Protein AF-A0A2N7JSQ1-F1 (afdb_monomer_lite)

Radius of gyration: 23.28 Å; chains: 1; bounding box: 58×49×58 Å

Sequence (241 aa):
MNNSNGQTLSHTTGVIIQHVAQKNLFEGGNDDHWLLLEELGRALQADADVSAYTFTALYERGFHTSKYNSLYIADLALRFLKSAGRCSFEVCWAQTEKAIEESHRPEAPVSGCLYKLHHHYDIGDQSVYFSFANSELSAVDLAVYLQIKAEELFDDSITLDNQTILRFLTLFGAKEYTGKRQHCRKIDMYSDREFRTKEWDECTFQKLDKACEELAVAFLRADEATMAQVQELAKSKEVKL

Organism: Vibrio splendidus (NCBI:txid29497)

Foldseek 3Di:
DDPPPPPDFPPQLVVLLVVLLVVLVDDDDPVVVVVSLVVNLVSLCPGPVSVVVLCVLCVVVVNHDPVVSSVLSSQLSVLSNVCSNVDDSVRSNVVSVVVVCVLVPDDDDDQFAKEWEAADPPPHGPIWIKGDNDPPDDLLLQLLLLQVLLCVVFNVPQDDDNVLSQVLCVVVPIDTDPDDDDDHHYNHNVVSNVVCDDVNCVPPSVVCCVVCVVVSVVSLVPDPVNVVVSVVVVVVVVVVD

Secondary structure (DSSP, 8-state):
----------HHHHHHHHHHHHHTTS---TTHHHHHHHHHHHHHHH-HHHHHHHHHHHHHTT---HHHHHHHHHHHHHHHHHHTT-S-HHHHHHHHHHHHHHHT---S--SSEEEEEE-HHHH-S--EEEEE--SSS-HHHHHHHHHHHHHHHT-TT----HHHHHHHHHTTT-EE--SS----EEEEHHHHHHHS-THHIIIIIHHHHHHHHHHHHHHHHH-HHHHHHHHHHHHHHHTT-

Structure (mmCIF, N/CA/C/O backbone):
data_AF-A0A2N7JSQ1-F1
#
_entry.id   AF-A0A2N7JSQ1-F1
#
loop_
_atom_site.group_PDB
_atom_site.id
_atom_site.type_symbol
_atom_site.label_atom_id
_atom_site.label_alt_id
_atom_site.label_comp_id
_atom_site.label_asym_id
_atom_site.label_entity_id
_atom_site.label_seq_id
_atom_site.pdbx_PDB_ins_code
_atom_site.Cartn_x
_atom_site.Cartn_y
_atom_site.Cartn_z
_atom_site.occupancy
_atom_site.B_iso_or_equiv
_atom_site.auth_seq_id
_atom_site.auth_comp_id
_atom_site.auth_asym_id
_atom_site.auth_atom_id
_atom_site.pdbx_PDB_model_num
ATOM 1 N N . MET A 1 1 ? 38.200 15.212 -23.055 1.00 30.06 1 MET A N 1
ATOM 2 C CA . MET A 1 1 ? 37.048 14.326 -22.793 1.00 30.06 1 MET A CA 1
ATOM 3 C C . MET A 1 1 ? 37.606 12.954 -22.453 1.00 30.06 1 MET A C 1
ATOM 5 O O . MET A 1 1 ? 37.845 12.171 -23.356 1.00 30.06 1 MET A O 1
ATOM 9 N N . ASN A 1 2 ? 37.909 12.716 -21.176 1.00 25.06 2 ASN A N 1
ATOM 10 C CA . ASN A 1 2 ? 38.385 11.428 -20.670 1.00 25.06 2 ASN A CA 1
ATOM 11 C C . ASN A 1 2 ? 37.401 10.990 -19.586 1.00 25.06 2 ASN A C 1
ATOM 13 O O . ASN A 1 2 ? 37.441 11.548 -18.496 1.00 25.06 2 ASN A O 1
ATOM 17 N N . ASN A 1 3 ? 36.532 10.025 -19.884 1.00 27.25 3 ASN A N 1
ATOM 18 C CA . ASN A 1 3 ? 35.863 9.236 -18.849 1.00 27.25 3 ASN A CA 1
ATOM 19 C C . ASN A 1 3 ? 36.581 7.891 -18.774 1.00 27.25 3 ASN A C 1
ATOM 21 O O . ASN A 1 3 ? 36.202 6.906 -19.398 1.00 27.25 3 ASN A O 1
ATOM 25 N N . SER A 1 4 ? 37.694 7.902 -18.051 1.00 31.27 4 SER A N 1
ATOM 26 C CA . SER A 1 4 ? 38.521 6.748 -17.723 1.00 31.27 4 SER A CA 1
ATOM 27 C C . SER A 1 4 ? 38.040 6.098 -16.422 1.00 31.27 4 SER A C 1
ATOM 29 O O . SER A 1 4 ? 38.786 6.076 -15.453 1.00 31.27 4 SER A O 1
ATOM 31 N N . ASN A 1 5 ? 36.808 5.582 -16.402 1.00 33.16 5 ASN A N 1
ATOM 32 C CA . ASN A 1 5 ? 36.288 4.745 -15.311 1.00 33.16 5 ASN A CA 1
ATOM 33 C C . ASN A 1 5 ? 35.797 3.403 -15.873 1.00 33.16 5 ASN A C 1
ATOM 35 O O . ASN A 1 5 ? 34.647 3.016 -15.692 1.00 33.16 5 ASN A O 1
ATOM 39 N N . GLY A 1 6 ? 36.673 2.695 -16.591 1.00 38.22 6 GLY A N 1
ATOM 40 C CA . GLY A 1 6 ? 36.460 1.279 -16.881 1.00 38.22 6 GLY A CA 1
ATOM 41 C C . GLY A 1 6 ? 36.608 0.482 -15.588 1.00 38.22 6 GLY A C 1
ATOM 42 O O . GLY A 1 6 ? 37.694 -0.009 -15.288 1.00 38.22 6 GLY A O 1
ATOM 43 N N . GLN A 1 7 ? 35.546 0.426 -14.787 1.00 45.69 7 GLN A N 1
ATOM 44 C CA . GLN A 1 7 ? 35.481 -0.418 -13.598 1.00 45.69 7 GLN A CA 1
ATOM 45 C C . GLN A 1 7 ? 35.478 -1.875 -14.062 1.00 45.69 7 GLN A C 1
ATOM 47 O O . GLN A 1 7 ? 34.605 -2.314 -14.804 1.00 45.69 7 GLN A O 1
ATOM 52 N N . THR A 1 8 ? 36.539 -2.593 -13.712 1.00 48.84 8 THR A N 1
ATOM 53 C CA . THR A 1 8 ? 36.744 -3.987 -14.105 1.00 48.84 8 THR A CA 1
ATOM 54 C C . THR A 1 8 ? 36.090 -4.860 -13.040 1.00 48.84 8 THR A C 1
ATOM 56 O O . THR A 1 8 ? 36.438 -4.714 -11.874 1.00 48.84 8 THR A O 1
ATOM 59 N N . LEU A 1 9 ? 35.153 -5.736 -13.427 1.00 50.41 9 LEU A N 1
ATOM 60 C CA . LEU A 1 9 ? 34.522 -6.716 -12.527 1.00 50.41 9 LEU A CA 1
ATOM 61 C C . LEU A 1 9 ? 35.570 -7.399 -11.640 1.00 50.41 9 LEU A C 1
ATOM 63 O O . LEU A 1 9 ? 36.639 -7.782 -12.133 1.00 50.41 9 LEU A O 1
ATOM 67 N N . SER A 1 10 ? 35.257 -7.600 -10.356 1.00 56.28 10 SER A N 1
ATOM 68 C CA . SER A 1 10 ? 36.174 -8.307 -9.467 1.00 56.28 10 SER A CA 1
ATOM 69 C C . SER A 1 10 ? 36.482 -9.707 -10.016 1.00 56.28 10 SER A C 1
ATOM 71 O O . SER A 1 10 ? 35.633 -10.382 -10.610 1.00 56.28 10 SER A O 1
ATOM 73 N N . HIS A 1 11 ? 37.722 -10.159 -9.819 1.00 52.88 11 HIS A N 1
ATOM 74 C CA . HIS A 1 11 ? 38.205 -11.444 -10.332 1.00 52.88 11 HIS A CA 1
ATOM 75 C C . HIS A 1 11 ? 37.297 -12.618 -9.914 1.00 52.88 11 HIS A C 1
ATOM 77 O O . HIS A 1 11 ? 37.060 -13.528 -10.701 1.00 52.88 11 HIS A O 1
ATOM 83 N N . THR A 1 12 ? 36.740 -12.588 -8.700 1.00 50.91 12 THR A N 1
ATOM 84 C CA . THR A 1 12 ? 35.845 -13.632 -8.173 1.00 50.91 12 THR A CA 1
ATOM 85 C C . THR A 1 12 ? 34.522 -13.699 -8.939 1.00 50.91 12 THR A C 1
ATOM 87 O O . THR A 1 12 ? 34.088 -14.782 -9.328 1.00 50.91 12 THR A O 1
ATOM 90 N N . THR A 1 13 ? 33.915 -12.552 -9.229 1.00 55.06 13 THR A N 1
ATOM 91 C CA . THR A 1 13 ? 32.665 -12.461 -9.998 1.00 55.06 13 THR A CA 1
ATOM 92 C C . THR A 1 13 ? 32.888 -12.829 -11.454 1.00 55.06 13 THR A C 1
ATOM 94 O O . THR A 1 13 ? 32.097 -13.573 -12.028 1.00 55.06 13 THR A O 1
ATOM 97 N N . GLY A 1 14 ? 34.021 -12.417 -12.032 1.00 55.34 14 GLY A N 1
ATOM 98 C CA . GLY A 1 14 ? 34.450 -12.865 -13.357 1.00 55.34 14 GLY A CA 1
ATOM 99 C C . GLY A 1 14 ? 34.616 -14.388 -13.447 1.00 55.34 14 GLY A C 1
ATOM 100 O O . GLY A 1 14 ? 34.152 -14.995 -14.410 1.00 55.34 14 GLY A O 1
ATOM 101 N N . VAL A 1 15 ? 35.209 -15.020 -12.427 1.00 55.47 15 VAL A N 1
ATOM 102 C CA . VAL A 1 15 ? 35.385 -16.483 -12.350 1.00 55.47 15 VAL A CA 1
ATOM 103 C C . VAL A 1 15 ? 34.047 -17.213 -12.215 1.00 55.47 15 VAL A C 1
ATOM 105 O O . VAL A 1 15 ? 33.844 -18.217 -12.895 1.00 55.47 15 VAL A O 1
ATOM 108 N N . ILE A 1 16 ? 33.111 -16.713 -11.402 1.00 55.38 16 ILE A N 1
ATOM 109 C CA . ILE A 1 16 ? 31.773 -17.314 -11.254 1.00 55.38 16 ILE A CA 1
ATOM 110 C C . ILE A 1 16 ? 30.969 -17.169 -12.552 1.00 55.38 16 ILE A C 1
ATOM 112 O O . ILE A 1 16 ? 30.396 -18.148 -13.027 1.00 55.38 16 ILE A O 1
ATOM 116 N N . ILE A 1 17 ? 30.996 -15.992 -13.186 1.00 54.22 17 ILE A N 1
ATOM 117 C CA . ILE A 1 17 ? 30.362 -15.756 -14.492 1.00 54.22 17 ILE A CA 1
ATOM 118 C C . ILE A 1 17 ? 30.931 -16.711 -15.552 1.00 54.22 17 ILE A C 1
ATOM 120 O O . ILE A 1 17 ? 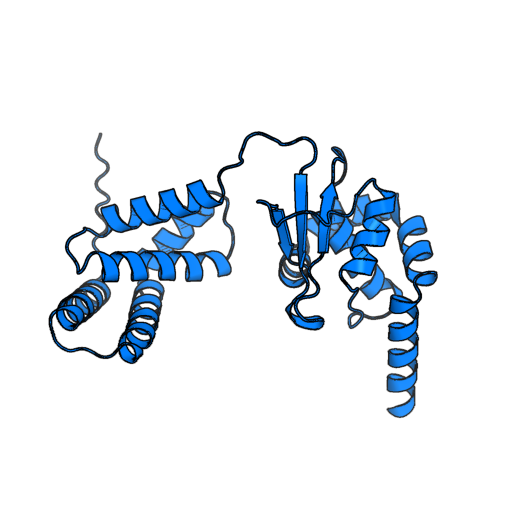30.166 -17.320 -16.300 1.00 54.22 17 ILE A O 1
ATOM 124 N N . GLN A 1 18 ? 32.255 -16.893 -15.607 1.00 54.19 18 GLN A N 1
ATOM 125 C CA . GLN A 1 18 ? 32.891 -17.831 -16.538 1.00 54.19 18 GLN A CA 1
ATOM 126 C C . GLN A 1 18 ? 32.537 -19.292 -16.239 1.00 54.19 18 GLN A C 1
ATOM 128 O O . GLN A 1 18 ? 32.225 -20.037 -17.166 1.00 54.19 18 GLN A O 1
ATOM 133 N N . HIS A 1 19 ? 32.536 -19.698 -14.968 1.00 56.97 19 HIS A N 1
ATOM 134 C CA . HIS A 1 19 ? 32.170 -21.050 -14.541 1.00 56.97 19 HIS A CA 1
ATOM 135 C C . HIS A 1 19 ? 30.725 -21.401 -14.930 1.00 56.97 19 HIS A C 1
ATOM 137 O O . HIS A 1 19 ? 30.452 -22.478 -15.459 1.00 56.97 19 HIS A O 1
ATOM 143 N N . VAL A 1 20 ? 29.802 -20.459 -14.735 1.00 53.41 20 VAL A N 1
ATOM 144 C CA . VAL A 1 20 ? 28.381 -20.618 -15.057 1.00 53.41 20 VAL A CA 1
ATOM 145 C C . VAL A 1 20 ? 28.134 -20.576 -16.574 1.00 53.41 20 VAL A C 1
ATOM 147 O O . VAL A 1 20 ? 27.374 -21.393 -17.097 1.00 53.41 20 VAL A O 1
ATOM 150 N N . ALA A 1 21 ? 28.820 -19.697 -17.314 1.00 52.47 21 ALA A N 1
ATOM 151 C CA . ALA A 1 21 ? 28.765 -19.666 -18.779 1.00 52.47 21 ALA A CA 1
ATOM 152 C C . ALA A 1 21 ? 29.294 -20.967 -19.417 1.00 52.47 21 ALA A C 1
ATOM 154 O O . ALA A 1 21 ? 28.782 -21.397 -20.449 1.00 52.47 21 ALA A O 1
ATOM 155 N N . GLN A 1 22 ? 30.284 -21.613 -18.792 1.00 53.62 22 GLN A N 1
ATOM 156 C CA . GLN A 1 22 ? 30.834 -22.896 -19.235 1.00 53.62 22 GLN A CA 1
ATOM 157 C C . GLN A 1 22 ? 29.916 -24.087 -18.916 1.00 53.62 22 GLN A C 1
ATOM 159 O O . GLN A 1 22 ? 29.822 -24.998 -19.738 1.00 53.62 22 GLN A O 1
ATOM 164 N N . LYS A 1 23 ? 29.196 -24.079 -17.783 1.00 52.62 23 LYS A N 1
ATOM 165 C CA . LYS A 1 23 ? 28.252 -25.155 -17.413 1.00 52.62 23 LYS A CA 1
ATOM 166 C C . LYS A 1 23 ? 27.047 -25.280 -18.358 1.00 52.62 23 LYS A C 1
ATOM 168 O O . LYS A 1 23 ? 26.586 -26.385 -18.593 1.00 52.62 23 LYS A O 1
ATOM 173 N N . ASN A 1 24 ? 26.578 -24.189 -18.969 1.00 50.31 24 ASN A N 1
ATOM 174 C CA . ASN A 1 24 ? 25.457 -24.225 -19.926 1.00 50.31 24 ASN A CA 1
ATOM 175 C C . ASN A 1 24 ? 25.804 -24.817 -21.307 1.00 50.31 24 ASN A C 1
ATOM 177 O O . ASN A 1 24 ? 24.920 -24.943 -22.156 1.00 50.31 24 ASN A O 1
ATOM 181 N N . LEU A 1 25 ? 27.071 -25.153 -21.571 1.00 45.62 25 LEU A N 1
ATOM 182 C CA . LEU A 1 25 ? 27.468 -25.759 -22.844 1.00 45.62 25 LEU A CA 1
ATOM 183 C C . LEU A 1 25 ? 27.293 -27.281 -22.871 1.00 45.62 25 LEU A C 1
ATOM 185 O O . LEU A 1 25 ? 27.235 -27.842 -23.964 1.00 45.62 25 LEU A O 1
ATOM 189 N N . PHE A 1 26 ? 27.175 -27.949 -21.720 1.00 43.44 26 PHE A N 1
ATOM 190 C CA . PHE A 1 26 ? 27.113 -29.405 -21.669 1.00 43.44 26 PHE A CA 1
ATOM 191 C C . PHE A 1 26 ? 26.261 -29.894 -20.492 1.00 43.44 26 PHE A C 1
ATOM 193 O O . PHE A 1 26 ? 26.609 -29.682 -19.340 1.00 43.44 26 PHE A O 1
ATOM 200 N N . GLU A 1 27 ? 25.213 -30.637 -20.849 1.00 42.22 27 GLU A N 1
ATOM 201 C CA . GLU A 1 27 ? 24.429 -31.560 -20.014 1.00 42.22 27 GLU A CA 1
ATOM 202 C C . GLU A 1 27 ? 23.149 -30.999 -19.378 1.00 42.22 27 GLU A C 1
ATOM 204 O O . GLU A 1 27 ? 23.099 -29.941 -18.764 1.00 42.22 27 GLU A O 1
ATOM 209 N N . GLY A 1 28 ? 22.056 -31.707 -19.674 1.00 45.34 28 GLY A N 1
ATOM 210 C CA . GLY A 1 28 ? 20.690 -31.259 -19.476 1.00 45.34 28 GLY A CA 1
ATOM 211 C C . GLY A 1 28 ? 20.109 -31.603 -18.110 1.00 45.34 28 GLY A C 1
ATOM 212 O O . GLY A 1 28 ? 20.533 -32.535 -17.439 1.00 45.34 28 GLY A O 1
ATOM 213 N N . GLY A 1 29 ? 19.058 -30.863 -17.768 1.00 46.88 29 GLY A N 1
ATOM 214 C CA . GLY A 1 29 ? 18.283 -31.010 -16.542 1.00 46.88 29 GLY A CA 1
ATOM 215 C C . GLY A 1 29 ? 17.707 -29.653 -16.155 1.00 46.88 29 GLY A C 1
ATOM 216 O O . GLY A 1 29 ? 18.446 -28.739 -15.818 1.00 46.88 29 GLY A O 1
ATOM 217 N N . ASN A 1 30 ? 16.390 -29.487 -16.263 1.00 50.31 30 ASN A N 1
ATOM 218 C CA . ASN A 1 30 ? 15.704 -28.200 -16.074 1.00 50.31 30 ASN A CA 1
ATOM 219 C C . ASN A 1 30 ? 15.754 -27.690 -14.611 1.00 50.31 30 ASN A C 1
ATOM 221 O O . ASN A 1 30 ? 15.477 -26.519 -14.360 1.00 50.31 30 ASN A O 1
ATOM 225 N N . ASP A 1 31 ? 16.133 -28.553 -13.663 1.00 47.88 31 ASP A N 1
ATOM 226 C CA . ASP A 1 31 ? 16.145 -28.256 -12.225 1.00 47.88 31 ASP A CA 1
ATOM 227 C C . ASP A 1 31 ? 17.432 -27.544 -11.763 1.00 47.88 31 ASP A C 1
ATOM 229 O O . ASP A 1 31 ? 17.388 -26.744 -10.829 1.00 47.88 31 ASP A O 1
ATOM 233 N N . ASP A 1 32 ? 18.555 -27.721 -12.469 1.00 56.00 32 ASP A N 1
ATOM 234 C CA . ASP A 1 32 ? 19.831 -27.068 -12.128 1.00 56.00 32 ASP A CA 1
ATOM 235 C C . ASP A 1 32 ? 19.859 -25.580 -12.519 1.00 56.00 32 ASP A C 1
ATOM 237 O O . ASP A 1 32 ? 20.646 -24.795 -11.989 1.00 56.00 32 ASP A O 1
ATOM 241 N N . HIS A 1 33 ? 18.966 -25.152 -13.417 1.00 53.41 33 HIS A N 1
ATOM 242 C CA . HIS A 1 33 ? 18.927 -23.781 -13.928 1.00 53.41 33 HIS A CA 1
ATOM 243 C C . HIS A 1 33 ? 18.521 -22.762 -12.852 1.00 53.41 33 HIS A C 1
ATOM 245 O O . HIS A 1 33 ? 19.048 -21.649 -12.819 1.00 53.41 33 HIS A O 1
ATOM 251 N N . TRP A 1 34 ? 17.601 -23.134 -11.958 1.00 55.75 34 TRP A N 1
ATOM 252 C CA . TRP A 1 34 ? 17.150 -22.266 -10.867 1.00 55.75 34 TRP A CA 1
ATOM 253 C C . TRP A 1 34 ? 18.204 -22.118 -9.773 1.00 55.75 34 TRP A C 1
ATOM 255 O O . TRP A 1 34 ? 18.426 -21.011 -9.287 1.00 55.75 34 TRP A O 1
ATOM 265 N N . LEU A 1 35 ? 18.906 -23.205 -9.448 1.00 59.69 35 LEU A N 1
ATOM 266 C CA . LEU A 1 35 ? 20.014 -23.176 -8.497 1.00 59.69 35 LEU A CA 1
ATOM 267 C C . LEU A 1 35 ? 21.167 -22.307 -9.026 1.00 59.69 35 LEU A C 1
ATOM 269 O O . LEU A 1 35 ? 21.686 -21.460 -8.306 1.00 59.69 35 LEU A O 1
ATOM 273 N N . LEU A 1 36 ? 21.495 -22.439 -10.316 1.00 56.62 36 LEU A N 1
ATOM 274 C CA . LEU A 1 36 ? 22.502 -21.610 -10.987 1.00 56.62 36 LEU A CA 1
ATOM 275 C C . LEU A 1 36 ? 22.105 -20.127 -11.049 1.00 56.62 36 LEU A C 1
ATOM 277 O O . LEU A 1 36 ? 22.964 -19.257 -10.919 1.00 56.62 36 LEU A O 1
ATOM 281 N N . LEU A 1 37 ? 20.815 -19.825 -11.229 1.00 58.09 37 LEU A N 1
ATOM 282 C CA . LEU A 1 37 ? 20.284 -18.461 -11.169 1.00 58.09 37 LEU A CA 1
ATOM 283 C C . LEU A 1 37 ? 20.437 -17.842 -9.780 1.00 58.09 37 LEU A C 1
ATOM 285 O O . LEU A 1 37 ? 20.855 -16.689 -9.669 1.00 58.09 37 LEU A O 1
ATOM 289 N N . GLU A 1 38 ? 20.121 -18.597 -8.729 1.00 59.97 38 GLU A N 1
ATOM 290 C CA . GLU A 1 38 ? 20.305 -18.140 -7.353 1.00 59.97 38 GLU A CA 1
ATOM 291 C C . GLU A 1 38 ? 21.784 -17.955 -7.001 1.00 59.97 38 GLU A C 1
ATOM 293 O O . GLU A 1 38 ? 22.141 -16.946 -6.393 1.00 59.97 38 GLU A O 1
ATOM 298 N N . GLU A 1 39 ? 22.658 -18.882 -7.399 1.00 60.69 39 GLU A N 1
ATOM 299 C CA . GLU A 1 39 ? 24.105 -18.784 -7.171 1.00 60.69 39 GLU A CA 1
ATOM 300 C C . GLU A 1 39 ? 24.714 -17.580 -7.899 1.00 60.69 39 GLU A C 1
ATOM 302 O O . GLU A 1 39 ? 25.471 -16.812 -7.299 1.00 60.69 39 GLU A O 1
ATOM 307 N N . LEU A 1 40 ? 24.336 -17.359 -9.162 1.00 62.94 40 LEU A N 1
ATOM 308 C CA . LEU A 1 40 ? 24.777 -16.206 -9.946 1.00 62.94 40 LEU A CA 1
ATOM 309 C C . LEU A 1 40 ? 24.237 -14.891 -9.365 1.00 62.94 40 LEU A C 1
ATOM 311 O O . LEU A 1 40 ? 24.982 -13.919 -9.259 1.00 62.94 40 LEU A O 1
ATOM 315 N N . GLY A 1 41 ? 22.971 -14.863 -8.939 1.00 62.22 41 GLY A N 1
ATOM 316 C CA . GLY A 1 41 ? 22.367 -13.704 -8.283 1.00 62.22 41 GLY A CA 1
ATOM 317 C C . GLY A 1 41 ? 23.061 -13.348 -6.966 1.00 62.22 41 GLY A C 1
ATOM 318 O O . GLY A 1 41 ? 23.402 -12.187 -6.745 1.00 62.22 41 GLY A O 1
ATOM 319 N N . ARG A 1 42 ? 23.358 -14.342 -6.119 1.00 62.69 42 ARG A N 1
ATOM 320 C CA . ARG A 1 42 ? 24.112 -14.141 -4.868 1.00 62.69 42 ARG A CA 1
ATOM 321 C C . ARG A 1 42 ? 25.543 -13.674 -5.128 1.00 62.69 42 ARG A C 1
ATOM 323 O O . ARG A 1 42 ? 26.027 -12.807 -4.408 1.00 62.69 42 ARG A O 1
ATOM 330 N N . ALA A 1 43 ? 26.206 -14.209 -6.153 1.00 61.50 43 ALA A N 1
ATOM 331 C CA . ALA A 1 43 ? 27.554 -13.793 -6.534 1.00 61.50 43 ALA A CA 1
ATOM 332 C C . ALA A 1 43 ? 27.595 -12.339 -7.025 1.00 61.50 43 ALA A C 1
ATOM 334 O O . ALA A 1 43 ? 28.440 -11.568 -6.579 1.00 61.50 43 ALA A O 1
ATOM 335 N N . LEU A 1 44 ? 26.646 -11.944 -7.880 1.00 62.97 44 LEU A N 1
ATOM 336 C CA . LEU A 1 44 ? 26.494 -10.561 -8.342 1.00 62.97 44 LEU A CA 1
ATOM 337 C C . LEU A 1 44 ? 26.156 -9.606 -7.188 1.00 62.97 44 LEU A C 1
ATOM 339 O O . LEU A 1 44 ? 26.653 -8.488 -7.157 1.00 62.97 44 LEU A O 1
ATOM 343 N N . GLN A 1 45 ? 25.350 -10.044 -6.219 1.00 63.34 45 GLN A N 1
ATOM 344 C CA . GLN A 1 45 ? 25.018 -9.245 -5.037 1.00 63.34 45 GLN A CA 1
ATOM 345 C C . GLN A 1 45 ? 26.203 -9.081 -4.070 1.00 63.34 45 GLN A C 1
ATOM 347 O O . GLN A 1 45 ? 26.321 -8.047 -3.412 1.00 63.34 45 GLN A O 1
ATOM 352 N N . ALA A 1 46 ? 27.055 -10.102 -3.957 1.00 61.59 46 ALA A N 1
ATOM 353 C CA . ALA A 1 46 ? 28.239 -10.094 -3.099 1.00 61.59 46 ALA A CA 1
ATOM 354 C C . ALA A 1 46 ? 29.403 -9.277 -3.686 1.00 61.59 46 ALA A C 1
ATOM 356 O O . ALA A 1 46 ? 30.331 -8.923 -2.955 1.00 61.59 46 ALA A O 1
ATOM 357 N N . ASP A 1 47 ? 29.366 -8.975 -4.984 1.00 63.56 47 ASP A N 1
ATOM 358 C CA . ASP A 1 47 ? 30.347 -8.120 -5.636 1.00 63.56 47 ASP A CA 1
ATOM 359 C C . ASP A 1 47 ? 30.100 -6.650 -5.281 1.00 63.56 47 ASP A C 1
ATOM 361 O O . ASP A 1 47 ? 29.040 -6.088 -5.562 1.00 63.56 47 ASP A O 1
ATOM 365 N N . ALA A 1 48 ? 31.089 -6.025 -4.641 1.00 59.84 48 ALA A N 1
ATOM 366 C CA . ALA A 1 48 ? 30.976 -4.650 -4.172 1.00 59.84 48 ALA A CA 1
ATOM 367 C C . ALA A 1 48 ? 30.780 -3.650 -5.321 1.00 59.84 48 ALA A C 1
ATOM 369 O O . ALA A 1 48 ? 30.050 -2.676 -5.140 1.00 59.84 48 ALA A O 1
ATOM 370 N N . ASP A 1 49 ? 31.366 -3.904 -6.494 1.00 58.66 49 ASP A N 1
ATOM 371 C CA . ASP A 1 49 ? 31.258 -3.023 -7.655 1.00 58.66 49 ASP A CA 1
ATOM 372 C C . ASP A 1 49 ? 29.891 -3.187 -8.325 1.00 58.66 49 ASP A C 1
ATOM 374 O O . ASP A 1 49 ? 29.223 -2.192 -8.590 1.00 58.66 49 ASP A O 1
ATOM 378 N N . VAL A 1 50 ? 29.408 -4.419 -8.518 1.00 58.03 50 VAL A N 1
ATOM 379 C CA . VAL A 1 50 ? 28.060 -4.675 -9.066 1.00 58.03 50 VAL A CA 1
ATOM 380 C C . VAL A 1 50 ? 26.978 -4.172 -8.114 1.00 58.03 50 VAL A C 1
ATOM 382 O O . VAL A 1 50 ? 26.011 -3.554 -8.556 1.00 58.03 50 VAL A O 1
ATOM 385 N N . SER A 1 51 ? 27.136 -4.385 -6.810 1.00 59.66 51 SER A N 1
ATOM 386 C CA . SER A 1 51 ? 26.194 -3.913 -5.796 1.00 59.66 51 SER A CA 1
ATOM 387 C C . SER A 1 51 ? 26.173 -2.384 -5.717 1.00 59.66 51 SER A C 1
ATOM 389 O O . SER A 1 51 ? 25.097 -1.787 -5.761 1.00 59.66 51 SER A O 1
ATOM 391 N N . ALA A 1 52 ? 27.339 -1.726 -5.708 1.00 57.00 52 ALA A N 1
ATOM 392 C CA . ALA A 1 52 ? 27.431 -0.266 -5.733 1.00 57.00 52 ALA A CA 1
ATOM 393 C C . ALA A 1 52 ? 26.894 0.327 -7.044 1.00 57.00 52 ALA A C 1
ATOM 395 O O . ALA A 1 52 ? 26.202 1.346 -7.014 1.00 57.00 52 ALA A O 1
ATOM 396 N N . TYR A 1 53 ? 27.155 -0.316 -8.183 1.00 59.41 53 TYR A N 1
ATOM 397 C CA . TYR A 1 53 ? 26.676 0.119 -9.495 1.00 59.41 53 TYR A CA 1
ATOM 398 C C . TYR A 1 53 ? 25.158 -0.036 -9.621 1.00 59.41 53 TYR A C 1
ATOM 400 O O . TYR A 1 53 ? 24.476 0.904 -10.021 1.00 59.41 53 TYR A O 1
ATOM 408 N N . THR A 1 54 ? 24.609 -1.171 -9.180 1.00 56.06 54 THR A N 1
ATOM 409 C CA . THR A 1 54 ? 23.157 -1.408 -9.143 1.00 56.06 54 THR A CA 1
ATOM 410 C C . THR A 1 54 ? 22.463 -0.441 -8.206 1.00 56.06 54 THR A C 1
ATOM 412 O O . THR A 1 54 ? 21.445 0.139 -8.570 1.00 56.06 54 THR A O 1
ATOM 415 N N . PHE A 1 55 ? 23.045 -0.183 -7.039 1.00 52.41 55 PHE A N 1
ATOM 416 C CA . PHE A 1 55 ? 22.499 0.787 -6.104 1.00 52.41 55 PHE A CA 1
ATOM 417 C C . PHE A 1 55 ? 22.541 2.216 -6.662 1.00 52.41 55 PHE A C 1
ATOM 419 O O . PHE A 1 55 ? 21.543 2.924 -6.584 1.00 52.41 55 PHE A O 1
ATOM 426 N N . THR A 1 56 ? 23.651 2.626 -7.284 1.00 51.44 56 THR A N 1
ATOM 427 C CA . THR A 1 56 ? 23.811 3.971 -7.865 1.00 51.44 56 THR A CA 1
ATOM 428 C C . THR A 1 56 ? 22.876 4.183 -9.055 1.00 51.44 56 THR A C 1
ATOM 430 O O . THR A 1 56 ? 22.144 5.167 -9.082 1.00 51.44 56 THR A O 1
ATOM 433 N N . ALA A 1 57 ? 22.819 3.239 -9.998 1.00 51.31 57 ALA A N 1
ATOM 434 C CA . ALA A 1 57 ? 21.972 3.331 -11.187 1.00 51.31 57 ALA A CA 1
ATOM 435 C C . ALA A 1 57 ? 20.469 3.310 -10.859 1.00 51.31 57 ALA A C 1
ATOM 437 O O . ALA A 1 57 ? 19.681 3.980 -11.529 1.00 51.31 57 ALA A O 1
ATOM 438 N N . LEU A 1 58 ? 20.065 2.558 -9.827 1.00 48.16 58 LEU A N 1
ATOM 439 C CA . LEU A 1 58 ? 18.699 2.577 -9.302 1.00 48.16 58 LEU A CA 1
ATOM 440 C C . LEU A 1 58 ? 18.405 3.908 -8.595 1.00 48.16 58 LEU A C 1
ATOM 442 O O . LEU A 1 58 ? 17.380 4.531 -8.870 1.00 48.16 58 LEU A O 1
ATOM 446 N N . TYR A 1 59 ? 19.321 4.382 -7.748 1.00 44.44 59 TYR A N 1
ATOM 447 C CA . TYR A 1 59 ? 19.167 5.623 -6.990 1.00 44.44 59 TYR A CA 1
ATOM 448 C C . TYR A 1 59 ? 19.082 6.867 -7.889 1.00 44.44 59 TYR A C 1
ATOM 450 O O . TYR A 1 59 ? 18.179 7.683 -7.716 1.00 44.44 59 TYR A O 1
ATOM 458 N N . GLU A 1 60 ? 19.963 6.998 -8.888 1.00 47.19 60 GLU A N 1
ATOM 459 C CA . GLU A 1 60 ? 19.958 8.106 -9.862 1.00 47.19 60 GLU A CA 1
ATOM 460 C C . GLU A 1 60 ? 18.671 8.158 -10.698 1.00 47.19 60 GLU A C 1
ATOM 462 O O . GLU A 1 60 ? 18.273 9.222 -11.172 1.00 47.19 60 GLU A O 1
ATOM 467 N N . ARG A 1 61 ? 17.986 7.019 -10.842 1.00 46.97 61 ARG A N 1
ATOM 468 C CA . ARG A 1 61 ? 16.706 6.894 -11.547 1.00 46.97 61 ARG A CA 1
ATOM 469 C C . ARG A 1 61 ? 15.483 6.937 -10.619 1.00 46.97 61 ARG A C 1
ATOM 471 O O . ARG A 1 61 ? 14.371 6.680 -11.072 1.00 46.97 61 ARG A O 1
ATOM 478 N N . GLY A 1 62 ? 15.666 7.281 -9.341 1.00 39.44 62 GLY A N 1
ATOM 479 C CA . GLY A 1 62 ? 14.582 7.441 -8.361 1.00 39.44 62 GLY A CA 1
ATOM 480 C C . GLY A 1 62 ? 14.056 6.133 -7.755 1.00 39.44 62 GLY A C 1
ATOM 481 O O . GLY A 1 62 ? 13.021 6.130 -7.089 1.00 39.44 62 GLY A O 1
ATOM 482 N N . PHE A 1 63 ? 14.746 5.008 -7.967 1.00 45.16 63 PHE A N 1
ATOM 483 C CA . PHE A 1 63 ? 14.419 3.714 -7.370 1.00 45.16 63 PHE A CA 1
ATOM 484 C C . PHE A 1 63 ? 15.201 3.532 -6.061 1.00 45.16 63 PHE A C 1
ATOM 486 O O . PHE A 1 63 ? 16.350 3.101 -6.048 1.00 45.16 63 PHE A O 1
ATOM 493 N N . HIS A 1 64 ? 14.570 3.848 -4.931 1.00 46.06 64 HIS A N 1
ATOM 494 C CA . HIS A 1 64 ? 15.249 3.949 -3.631 1.00 46.06 64 HIS A CA 1
ATOM 495 C C . HIS A 1 64 ? 15.185 2.683 -2.742 1.00 46.06 64 HIS A C 1
ATOM 497 O O . HIS A 1 64 ? 15.193 2.813 -1.521 1.00 46.06 64 HIS A O 1
ATOM 503 N N . THR A 1 65 ? 15.105 1.449 -3.279 1.00 49.41 65 THR A N 1
ATOM 504 C CA . THR A 1 65 ? 14.912 0.250 -2.418 1.00 49.41 65 THR A CA 1
ATOM 505 C C . THR A 1 65 ? 15.802 -0.962 -2.719 1.00 49.41 65 THR A C 1
ATOM 507 O O . THR A 1 65 ? 16.178 -1.236 -3.858 1.00 49.41 65 THR A O 1
ATOM 510 N N . SER A 1 66 ? 16.041 -1.760 -1.671 1.00 49.44 66 SER A N 1
ATOM 511 C CA . SER A 1 66 ? 16.658 -3.097 -1.702 1.00 49.44 66 SER A CA 1
ATOM 512 C C . SER A 1 66 ? 15.845 -4.140 -2.489 1.00 49.44 66 SER A C 1
ATOM 514 O O . SER A 1 66 ? 16.419 -5.101 -2.997 1.00 49.44 66 SER A O 1
ATOM 516 N N . LYS A 1 67 ? 14.527 -3.934 -2.641 1.00 44.25 67 LYS A N 1
ATOM 517 C CA . LYS A 1 67 ? 13.591 -4.814 -3.370 1.00 44.25 67 LYS A CA 1
ATOM 518 C C . LYS A 1 67 ? 13.820 -4.788 -4.882 1.00 44.25 67 LYS A C 1
ATOM 520 O O . LYS A 1 67 ? 13.646 -5.803 -5.548 1.00 44.25 67 LYS A O 1
ATOM 525 N N . TYR A 1 68 ? 14.226 -3.639 -5.424 1.00 49.16 68 TYR A N 1
ATOM 526 C CA . TYR A 1 68 ? 14.573 -3.524 -6.842 1.00 49.16 68 TYR A CA 1
ATOM 527 C C . TYR A 1 68 ? 15.966 -4.065 -7.126 1.00 49.16 68 TYR A C 1
ATOM 529 O O . TYR A 1 68 ? 16.193 -4.566 -8.218 1.00 49.16 68 TYR A O 1
ATOM 537 N N . ASN A 1 69 ? 16.860 -4.041 -6.136 1.00 56.38 69 ASN A N 1
ATOM 538 C CA . ASN A 1 69 ? 18.210 -4.569 -6.279 1.00 56.38 69 ASN A CA 1
ATOM 53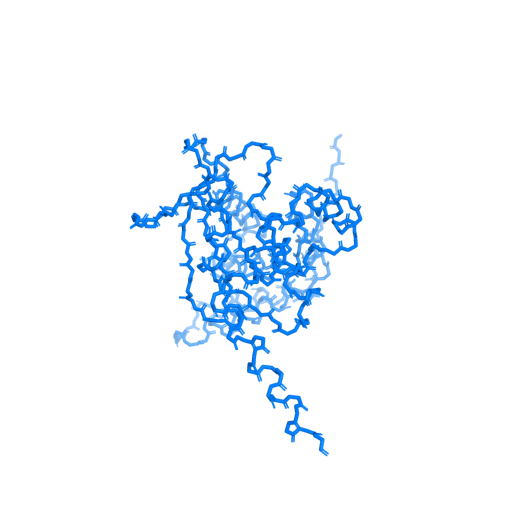9 C C . ASN A 1 69 ? 18.180 -6.074 -6.606 1.00 56.38 69 ASN A C 1
ATOM 541 O O . ASN A 1 69 ? 18.797 -6.508 -7.569 1.00 56.38 69 ASN A O 1
ATOM 545 N N . SER A 1 70 ? 17.370 -6.866 -5.896 1.00 58.16 70 SER A N 1
ATOM 546 C CA . SER A 1 70 ? 17.249 -8.309 -6.158 1.00 58.16 70 SER A CA 1
ATOM 547 C C . SER A 1 70 ? 16.580 -8.639 -7.500 1.00 58.16 70 SER A C 1
ATOM 549 O O . SER A 1 70 ? 17.048 -9.529 -8.203 1.00 58.16 70 SER A O 1
ATOM 551 N N . LEU A 1 71 ? 15.529 -7.909 -7.893 1.00 60.47 71 LEU A N 1
ATOM 552 C CA . LEU A 1 71 ? 14.870 -8.063 -9.202 1.00 60.47 71 LEU A CA 1
ATOM 553 C C . LEU A 1 71 ? 15.791 -7.671 -10.364 1.00 60.47 71 LEU A C 1
ATOM 555 O O . LEU A 1 71 ? 15.839 -8.362 -11.380 1.00 60.47 71 LEU A O 1
ATOM 559 N N . TYR A 1 72 ? 16.541 -6.584 -10.197 1.00 65.56 72 TYR A N 1
ATOM 560 C CA . TYR A 1 72 ? 17.503 -6.091 -11.174 1.00 65.56 72 TYR A CA 1
ATOM 561 C C . TYR A 1 72 ? 18.670 -7.071 -11.341 1.00 65.56 72 TYR A C 1
ATOM 563 O O . TYR A 1 72 ? 19.018 -7.447 -12.461 1.00 65.56 72 TYR A O 1
ATOM 571 N N . ILE A 1 73 ? 19.226 -7.547 -10.223 1.00 64.06 73 ILE A N 1
ATOM 572 C CA . ILE A 1 73 ? 20.279 -8.567 -10.192 1.00 64.06 73 ILE A CA 1
ATOM 573 C C . ILE A 1 73 ? 19.786 -9.876 -10.826 1.00 64.06 73 ILE A C 1
ATOM 575 O O . ILE A 1 73 ? 20.524 -10.491 -11.595 1.00 64.06 73 ILE A O 1
ATOM 579 N N . ALA A 1 74 ? 18.538 -10.283 -10.575 1.00 62.59 74 ALA A N 1
ATOM 580 C CA . ALA A 1 74 ? 17.952 -11.482 -11.173 1.00 62.59 74 ALA A CA 1
ATOM 581 C C . ALA A 1 74 ? 17.743 -11.353 -12.694 1.00 62.59 74 ALA A C 1
ATOM 583 O O . ALA A 1 74 ? 18.079 -12.282 -13.430 1.00 62.59 74 ALA A O 1
ATOM 584 N N . ASP A 1 75 ? 17.239 -10.218 -13.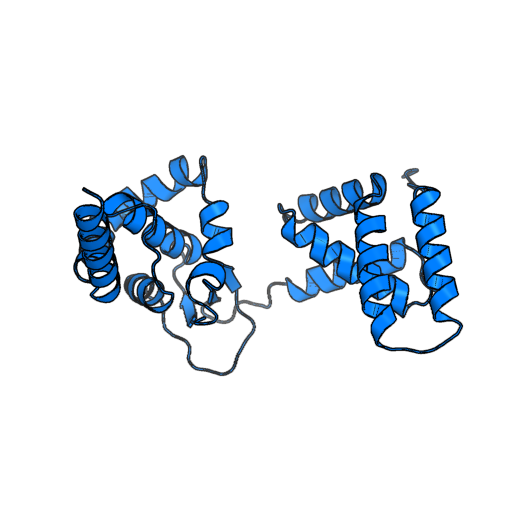195 1.00 66.44 75 ASP A N 1
ATOM 585 C CA . ASP A 1 75 ? 17.073 -10.002 -14.644 1.00 66.44 75 ASP A CA 1
AT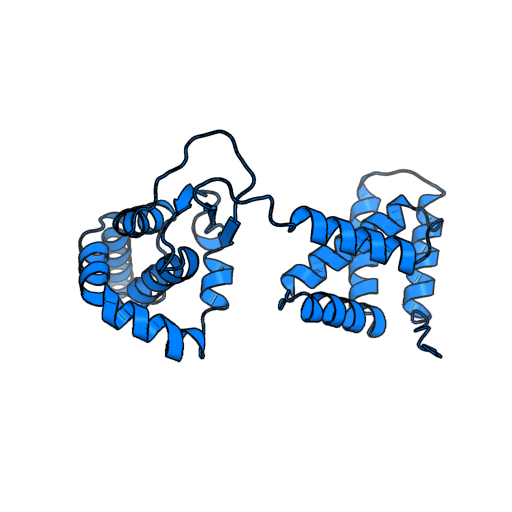OM 586 C C . ASP A 1 75 ? 18.431 -9.906 -15.360 1.00 66.44 75 ASP A C 1
ATOM 588 O O . ASP A 1 75 ? 18.618 -10.472 -16.440 1.00 66.44 75 ASP A O 1
ATOM 592 N N . LEU A 1 76 ? 19.422 -9.277 -14.721 1.00 67.25 76 LEU A N 1
ATOM 593 C CA . LEU A 1 76 ? 20.802 -9.253 -15.202 1.00 67.25 76 LEU A CA 1
ATOM 594 C C . LEU A 1 76 ? 21.403 -10.668 -15.271 1.00 67.25 76 LEU A C 1
ATOM 596 O O . LEU A 1 76 ? 21.929 -11.057 -16.316 1.00 67.25 76 LEU A O 1
ATOM 600 N N . ALA A 1 77 ? 21.270 -11.465 -14.205 1.00 63.53 77 ALA A N 1
ATOM 601 C CA . ALA A 1 77 ? 21.716 -12.860 -14.152 1.00 63.53 77 ALA A CA 1
ATOM 602 C C . ALA A 1 77 ? 21.063 -13.713 -15.256 1.00 63.53 77 ALA A C 1
ATOM 604 O O . ALA A 1 77 ? 21.749 -14.436 -15.984 1.00 63.53 77 ALA A O 1
ATOM 605 N N . LEU A 1 78 ? 19.748 -13.566 -15.457 1.00 62.62 78 LEU A N 1
ATOM 606 C CA . LEU A 1 78 ? 18.994 -14.237 -16.520 1.00 62.62 78 LEU A CA 1
ATOM 607 C C . LEU A 1 78 ? 19.508 -13.884 -17.921 1.00 62.62 78 LEU A C 1
ATOM 609 O O . LEU A 1 78 ? 19.598 -14.761 -18.782 1.00 62.62 78 LEU A O 1
ATOM 613 N N . ARG A 1 79 ? 19.846 -12.619 -18.184 1.00 67.00 79 ARG A N 1
ATOM 614 C CA . ARG A 1 79 ? 20.368 -12.183 -19.493 1.00 67.00 79 ARG A CA 1
ATOM 615 C C . ARG A 1 79 ? 21.772 -12.705 -19.758 1.00 67.00 79 ARG A C 1
ATOM 617 O O . ARG A 1 79 ? 22.062 -13.119 -20.882 1.00 67.00 79 ARG A O 1
ATOM 624 N N . PHE A 1 80 ? 22.620 -12.769 -18.738 1.00 62.25 80 PHE A N 1
ATOM 625 C CA . PHE A 1 80 ? 23.923 -13.419 -18.857 1.00 62.25 80 PHE A CA 1
ATOM 626 C C . PHE A 1 80 ? 23.806 -14.898 -19.204 1.00 62.25 80 PHE A C 1
ATOM 628 O O . PHE A 1 80 ? 24.460 -15.355 -20.141 1.00 62.25 80 PHE A O 1
ATOM 635 N N . LEU A 1 81 ? 22.916 -15.622 -18.524 1.00 60.34 81 LEU A N 1
ATOM 636 C CA . LEU A 1 81 ? 22.657 -17.029 -18.825 1.00 60.34 81 LEU A CA 1
ATOM 637 C C . LEU A 1 81 ? 22.100 -17.210 -20.241 1.00 60.34 81 LEU A C 1
ATOM 639 O O . LEU A 1 81 ? 22.623 -18.021 -21.003 1.00 60.34 81 LEU A O 1
ATOM 643 N N . LYS A 1 82 ? 21.101 -16.408 -20.636 1.00 62.97 82 LYS A N 1
ATOM 644 C CA . LYS A 1 82 ? 20.497 -16.456 -21.981 1.00 62.97 82 LYS A CA 1
ATOM 645 C C . LYS A 1 82 ? 21.477 -16.098 -23.094 1.00 62.97 82 LYS A C 1
ATOM 647 O O . LYS A 1 82 ? 21.374 -16.640 -24.191 1.00 62.97 82 LYS A O 1
ATOM 652 N N . SER A 1 83 ? 22.416 -15.192 -22.835 1.00 62.22 83 SER A N 1
ATOM 653 C CA . SER A 1 83 ? 23.454 -14.842 -23.808 1.00 62.22 83 SER A CA 1
ATOM 654 C C . SER A 1 83 ? 24.570 -15.885 -23.893 1.00 62.22 83 SER A C 1
ATOM 656 O O . SER A 1 83 ? 25.391 -15.793 -24.805 1.00 62.22 83 SER A O 1
ATOM 658 N N . ALA A 1 84 ? 24.613 -16.869 -22.983 1.00 57.69 84 ALA A N 1
ATOM 659 C CA . ALA A 1 84 ? 25.675 -17.872 -22.880 1.00 57.69 84 ALA A CA 1
ATOM 660 C C . ALA A 1 84 ? 27.086 -17.247 -22.935 1.00 57.69 84 ALA A C 1
ATOM 662 O O . ALA A 1 84 ? 27.982 -17.761 -23.602 1.00 57.69 84 ALA A O 1
ATOM 663 N N . GLY A 1 85 ? 27.258 -16.076 -22.309 1.00 53.28 85 GLY A N 1
ATOM 664 C CA . GLY A 1 85 ? 28.525 -15.335 -22.299 1.00 53.28 85 GLY A CA 1
ATOM 665 C C . GLY A 1 85 ? 28.913 -14.657 -23.621 1.00 53.28 85 GLY A C 1
ATOM 666 O O . GLY A 1 85 ? 30.033 -14.170 -23.744 1.00 53.28 85 GLY A O 1
ATOM 667 N N . ARG A 1 86 ? 28.022 -14.601 -24.622 1.00 59.00 86 ARG A N 1
ATOM 668 C CA . ARG A 1 86 ? 28.275 -13.922 -25.912 1.00 59.00 86 ARG A CA 1
ATOM 669 C C . ARG A 1 86 ? 28.100 -12.403 -25.851 1.00 59.00 86 ARG A C 1
ATOM 671 O O . ARG A 1 86 ? 28.504 -11.713 -26.783 1.00 59.00 86 ARG A O 1
ATOM 678 N N . CYS A 1 87 ? 27.485 -11.893 -24.787 1.00 60.22 87 CYS A N 1
ATOM 679 C CA . CYS A 1 87 ? 27.305 -10.465 -24.539 1.00 60.22 87 CYS A CA 1
ATOM 680 C C . CYS A 1 87 ? 28.244 -10.010 -23.416 1.00 60.22 87 CYS A C 1
ATOM 682 O O . CYS A 1 87 ? 28.429 -10.734 -22.436 1.00 60.22 87 CYS A O 1
ATOM 684 N N . SER A 1 88 ? 28.816 -8.808 -23.546 1.00 65.25 88 SER A N 1
ATOM 685 C CA . SER A 1 88 ? 29.574 -8.191 -22.453 1.00 65.25 88 SER A CA 1
ATOM 686 C C . SER A 1 88 ? 28.642 -7.749 -21.322 1.00 65.25 88 SER A C 1
ATOM 688 O O . SER A 1 88 ? 27.422 -7.659 -21.506 1.00 65.25 88 SER A O 1
ATOM 690 N N . PHE A 1 89 ? 29.214 -7.449 -20.155 1.00 61.44 89 PHE A N 1
ATOM 691 C CA . PHE A 1 89 ? 28.436 -6.999 -19.004 1.00 61.44 89 PHE A CA 1
ATOM 692 C C . PHE A 1 89 ? 27.664 -5.721 -19.288 1.00 61.44 89 PHE A C 1
ATOM 694 O O . PHE A 1 89 ? 26.473 -5.651 -19.011 1.00 61.44 89 PHE A O 1
ATOM 701 N N . GLU A 1 90 ? 28.307 -4.761 -19.934 1.00 62.06 90 GLU A N 1
ATOM 702 C CA . GLU A 1 90 ? 27.741 -3.463 -20.286 1.00 62.06 90 GLU A CA 1
ATOM 703 C C . GLU A 1 90 ? 26.553 -3.617 -21.244 1.00 62.06 90 GLU A C 1
ATOM 705 O O . GLU A 1 90 ? 25.562 -2.897 -21.140 1.00 62.06 90 GLU A O 1
ATOM 710 N N . VAL A 1 91 ? 26.619 -4.597 -22.154 1.00 66.62 91 VAL A N 1
ATOM 711 C CA . VAL A 1 91 ? 25.528 -4.900 -23.088 1.00 66.62 91 VAL A CA 1
ATOM 712 C C . VAL A 1 91 ? 24.337 -5.520 -22.360 1.00 66.62 91 VAL A C 1
ATOM 714 O O . VAL A 1 91 ? 23.205 -5.086 -22.575 1.00 66.62 91 VAL A O 1
ATOM 717 N N . CYS A 1 92 ? 24.567 -6.515 -21.499 1.00 65.25 92 CYS A N 1
ATOM 718 C CA . CYS A 1 92 ? 23.505 -7.111 -20.682 1.00 65.25 92 CYS A CA 1
ATOM 719 C C . CYS A 1 92 ? 22.887 -6.071 -19.741 1.00 65.25 92 CYS A C 1
ATOM 721 O O . CYS A 1 92 ? 21.667 -6.007 -19.620 1.00 65.25 92 CYS A O 1
ATOM 723 N N . TRP A 1 93 ? 23.723 -5.217 -19.154 1.00 66.69 93 TRP A N 1
ATOM 724 C CA . TRP A 1 93 ? 23.321 -4.134 -18.271 1.00 66.69 93 TRP A CA 1
ATOM 725 C C . TRP A 1 93 ? 22.387 -3.142 -18.959 1.00 66.69 93 TRP A C 1
ATOM 727 O O . TRP A 1 93 ? 21.267 -2.942 -18.500 1.00 66.69 93 TRP A O 1
ATOM 737 N N . ALA A 1 94 ? 22.795 -2.580 -20.100 1.00 65.75 94 ALA A N 1
ATOM 738 C CA . ALA A 1 94 ? 21.980 -1.618 -20.843 1.00 65.75 94 ALA A CA 1
ATOM 739 C C . ALA A 1 94 ? 20.624 -2.207 -21.276 1.00 65.75 94 ALA A C 1
ATOM 741 O O . ALA A 1 94 ? 19.618 -1.502 -21.351 1.00 65.75 94 ALA A O 1
ATOM 742 N N . GLN A 1 95 ? 20.574 -3.513 -21.554 1.00 70.56 95 GLN A N 1
ATOM 743 C CA . GLN A 1 95 ? 19.325 -4.208 -21.862 1.00 70.56 95 GLN A CA 1
ATOM 744 C C . GLN A 1 95 ? 18.426 -4.381 -20.632 1.00 70.56 95 GLN A C 1
ATOM 746 O O . GLN A 1 95 ? 17.209 -4.246 -20.768 1.00 70.56 95 GLN A O 1
ATOM 751 N N . THR A 1 96 ? 18.999 -4.675 -19.461 1.00 67.12 96 THR A N 1
ATOM 752 C CA . THR A 1 96 ? 18.276 -4.717 -18.181 1.00 67.12 96 THR A CA 1
ATOM 753 C C . THR A 1 96 ? 17.719 -3.339 -17.833 1.00 67.12 96 THR A C 1
ATOM 755 O O . THR A 1 96 ? 16.524 -3.225 -17.567 1.00 67.12 96 THR A O 1
ATOM 758 N N . GLU A 1 97 ? 18.538 -2.284 -17.935 1.00 63.81 97 GLU A N 1
ATOM 759 C CA . GLU A 1 97 ? 18.108 -0.894 -17.718 1.00 63.81 97 GLU A CA 1
ATOM 760 C C . GLU A 1 97 ? 16.922 -0.552 -18.605 1.00 63.81 97 GLU A C 1
ATOM 762 O O . GLU A 1 97 ? 15.878 -0.140 -18.110 1.00 63.81 97 GLU A O 1
ATOM 767 N N . LYS A 1 98 ? 17.052 -0.790 -19.912 1.00 67.25 98 LYS A N 1
ATOM 768 C CA . LYS A 1 98 ? 16.006 -0.476 -20.880 1.00 67.25 98 LYS A CA 1
ATOM 769 C C . LYS A 1 98 ? 14.713 -1.247 -20.615 1.00 67.25 98 LYS A C 1
ATOM 771 O O . LYS A 1 98 ? 13.641 -0.670 -20.720 1.00 67.25 98 LYS A O 1
ATOM 776 N N . ALA A 1 99 ? 14.784 -2.532 -20.270 1.00 65.75 99 ALA A N 1
ATOM 777 C CA . ALA A 1 99 ? 13.590 -3.329 -19.989 1.00 65.75 99 ALA A CA 1
ATOM 778 C C . ALA A 1 99 ? 12.875 -2.880 -18.703 1.00 65.75 99 ALA A C 1
ATOM 780 O O . ALA A 1 99 ? 11.642 -2.887 -18.626 1.00 65.75 99 ALA A O 1
ATOM 781 N N . ILE A 1 100 ? 13.638 -2.457 -17.697 1.00 63.22 100 ILE A N 1
ATOM 782 C CA . ILE A 1 100 ? 13.087 -1.890 -16.468 1.00 63.22 100 ILE A CA 1
ATOM 783 C C . ILE A 1 100 ? 12.501 -0.506 -16.756 1.00 63.22 100 ILE A C 1
ATOM 785 O O . ILE A 1 100 ? 11.351 -0.259 -16.417 1.00 63.22 100 ILE A O 1
ATOM 789 N N . GLU A 1 101 ? 13.198 0.354 -17.493 1.00 60.03 101 GLU A N 1
ATOM 790 C CA . GLU A 1 101 ? 12.660 1.639 -17.948 1.00 60.03 101 GLU A CA 1
ATOM 791 C C . GLU A 1 101 ? 11.387 1.477 -18.791 1.00 60.03 101 GLU A C 1
ATOM 793 O O . GLU A 1 101 ? 10.440 2.225 -18.596 1.00 60.03 101 GLU A O 1
ATOM 798 N N . GLU A 1 102 ? 11.316 0.499 -19.698 1.00 60.22 102 GLU A N 1
ATOM 799 C CA . GLU A 1 102 ? 10.146 0.243 -20.550 1.00 60.22 102 GLU A CA 1
ATOM 800 C C . GLU A 1 102 ? 8.956 -0.318 -19.767 1.00 60.22 102 GLU A C 1
ATOM 802 O O . GLU A 1 102 ? 7.826 0.101 -20.004 1.00 60.22 102 GLU A O 1
ATOM 807 N N . SER A 1 103 ? 9.189 -1.204 -18.796 1.00 54.97 103 SER A N 1
ATOM 808 C CA . SER A 1 103 ? 8.130 -1.699 -17.899 1.00 54.97 103 SER A CA 1
ATOM 809 C C . SER A 1 103 ? 7.597 -0.630 -16.937 1.00 54.97 103 SER A C 1
ATOM 811 O O . SER A 1 103 ? 6.510 -0.797 -16.383 1.00 54.97 103 SER A O 1
ATOM 813 N N . HIS A 1 104 ? 8.334 0.471 -16.772 1.00 51.38 104 HIS A N 1
ATOM 814 C CA . HIS A 1 104 ? 7.992 1.593 -15.898 1.00 51.38 104 HIS A CA 1
ATOM 815 C C . HIS A 1 104 ? 7.763 2.897 -16.677 1.00 51.38 104 HIS A C 1
ATOM 817 O O . HIS A 1 104 ? 7.528 3.947 -16.072 1.00 51.38 104 HIS A O 1
ATOM 823 N N . ARG A 1 105 ? 7.804 2.851 -18.016 1.00 42.38 105 ARG A N 1
ATOM 824 C CA . ARG A 1 105 ? 7.598 4.022 -18.864 1.00 42.38 105 ARG A CA 1
ATOM 825 C C . ARG A 1 105 ? 6.149 4.460 -18.680 1.00 42.38 105 ARG A C 1
ATOM 827 O O . ARG A 1 105 ? 5.249 3.648 -18.897 1.00 42.38 105 ARG A O 1
ATOM 834 N N . PRO A 1 106 ? 5.885 5.717 -18.291 1.00 37.84 106 PRO A N 1
ATOM 835 C CA . PRO A 1 106 ? 4.522 6.208 -18.260 1.00 37.84 106 PRO A CA 1
ATOM 836 C C . PRO A 1 106 ? 4.002 6.224 -19.700 1.00 37.84 106 PRO A C 1
ATOM 838 O O . PRO A 1 106 ? 4.431 7.037 -20.520 1.00 37.84 106 PRO A O 1
ATOM 841 N N . GLU A 1 107 ? 3.100 5.298 -20.023 1.00 37.41 107 GLU A N 1
ATOM 842 C CA . GLU A 1 107 ? 2.234 5.462 -21.184 1.00 37.41 107 GLU A CA 1
ATOM 843 C C . GLU A 1 107 ? 1.435 6.760 -21.017 1.00 37.41 107 GLU A C 1
ATOM 845 O O . GLU A 1 107 ? 1.157 7.203 -19.895 1.00 37.41 107 GLU A O 1
ATOM 850 N N . ALA A 1 108 ? 1.111 7.400 -22.145 1.00 34.28 108 ALA A N 1
ATOM 851 C CA . ALA A 1 108 ? 0.344 8.638 -22.150 1.00 34.28 108 ALA A CA 1
ATOM 852 C C . ALA A 1 108 ? -0.922 8.475 -21.287 1.00 34.28 108 ALA A C 1
ATOM 854 O O . ALA A 1 108 ? -1.563 7.422 -21.345 1.00 34.28 108 ALA A O 1
ATOM 855 N N . PRO A 1 109 ? -1.279 9.485 -20.475 1.00 35.62 109 PRO A N 1
ATOM 856 C CA . PRO A 1 109 ? -2.306 9.341 -19.459 1.00 35.62 109 PRO A CA 1
ATOM 857 C C . PRO A 1 109 ? -3.640 8.972 -20.106 1.00 35.62 109 PRO A C 1
ATOM 859 O O . PRO A 1 109 ? -4.274 9.782 -20.784 1.00 35.62 109 PRO A O 1
ATOM 862 N N . VAL A 1 110 ? -4.085 7.742 -19.860 1.00 40.75 110 VAL A N 1
ATOM 863 C CA . VAL A 1 110 ? -5.496 7.395 -19.979 1.00 40.75 110 VAL A CA 1
ATOM 864 C C . VAL A 1 110 ? -6.205 8.171 -18.870 1.00 40.75 110 VAL A C 1
ATOM 866 O O . VAL A 1 110 ? -5.741 8.203 -17.732 1.00 40.75 110 VAL A O 1
ATOM 869 N N . SER A 1 111 ? -7.281 8.870 -19.220 1.00 42.56 111 SER A N 1
ATOM 870 C CA . SER A 1 111 ? -8.148 9.590 -18.283 1.00 42.56 111 SER A CA 1
ATOM 871 C C . SER A 1 111 ? -8.411 8.752 -17.013 1.00 42.56 111 SER A C 1
ATOM 873 O O . SER A 1 111 ? -9.103 7.740 -17.076 1.00 42.56 111 SER A O 1
ATOM 875 N N . GLY A 1 112 ? -7.822 9.171 -15.882 1.00 57.00 112 GLY A N 1
ATOM 876 C CA . GLY A 1 112 ? -7.819 8.458 -14.594 1.00 57.00 112 GLY A CA 1
ATOM 877 C C . GLY A 1 112 ? -6.706 7.406 -14.479 1.00 57.00 112 GLY A C 1
ATOM 878 O O . GLY A 1 112 ? -6.703 6.413 -15.200 1.00 57.00 112 GLY A O 1
ATOM 879 N N . CYS A 1 113 ? -5.767 7.581 -13.540 1.00 70.38 113 CYS A N 1
ATOM 880 C CA . CYS A 1 113 ? -4.762 6.550 -13.267 1.00 70.38 113 CYS A CA 1
ATOM 881 C C . CYS A 1 113 ? -5.468 5.301 -12.714 1.00 70.38 113 CYS A C 1
ATOM 883 O O . CYS A 1 113 ? -6.188 5.389 -11.718 1.00 70.38 113 CYS A O 1
ATOM 885 N N . LEU A 1 114 ? -5.281 4.149 -13.363 1.00 82.62 114 LEU A N 1
ATOM 886 C CA . LEU A 1 114 ? -5.741 2.861 -12.850 1.00 82.62 114 LEU A CA 1
ATOM 887 C C . LEU A 1 114 ? -4.752 2.367 -11.789 1.00 82.62 114 LEU A C 1
ATOM 889 O O . LEU A 1 114 ? -3.542 2.344 -12.027 1.00 82.62 114 LEU A O 1
ATOM 893 N N . TYR A 1 115 ? -5.267 1.949 -10.640 1.00 86.88 115 TYR A N 1
ATOM 894 C CA . TYR A 1 115 ? -4.513 1.420 -9.513 1.00 86.88 115 TYR A CA 1
ATOM 895 C C . TYR A 1 115 ? -4.895 -0.032 -9.234 1.00 86.88 115 TYR A C 1
ATOM 897 O O . TYR A 1 115 ? -6.038 -0.437 -9.444 1.00 86.88 115 TYR A O 1
ATOM 905 N N . LYS A 1 116 ? -3.931 -0.801 -8.730 1.00 89.50 116 LYS A N 1
ATOM 906 C CA . LYS A 1 116 ? -4.121 -2.104 -8.093 1.00 89.50 116 LYS A CA 1
ATOM 907 C C . LYS A 1 116 ? -3.758 -1.962 -6.622 1.00 89.50 116 LYS A C 1
ATOM 909 O O . LYS A 1 116 ? -2.581 -1.786 -6.315 1.00 89.50 116 LYS A O 1
ATOM 914 N N . LEU A 1 117 ? -4.737 -2.077 -5.735 1.00 88.38 117 LEU A N 1
ATOM 915 C CA . LEU A 1 117 ? -4.502 -2.172 -4.300 1.00 88.38 117 LEU A CA 1
ATOM 916 C C . LEU A 1 117 ? -4.203 -3.620 -3.927 1.00 88.38 117 LEU A C 1
ATOM 918 O O . LEU A 1 117 ? -4.884 -4.544 -4.377 1.00 88.38 117 LEU A O 1
ATOM 922 N N . HIS A 1 118 ? -3.153 -3.812 -3.144 1.00 85.75 118 HIS A N 1
ATOM 923 C CA . HIS A 1 118 ? -2.599 -5.117 -2.854 1.00 85.75 118 HIS A CA 1
ATOM 924 C C . HIS A 1 118 ? -2.091 -5.182 -1.415 1.00 85.75 118 HIS A C 1
ATOM 926 O O . HIS A 1 118 ? -1.282 -4.354 -1.007 1.00 85.75 118 HIS A O 1
ATOM 932 N N . HIS A 1 119 ? -2.513 -6.218 -0.691 1.00 77.00 119 HIS A N 1
ATOM 933 C CA . HIS A 1 119 ? -2.205 -6.431 0.727 1.00 77.00 119 HIS A CA 1
ATOM 934 C C . HIS A 1 119 ? -1.924 -7.923 0.986 1.00 77.00 119 HIS A C 1
ATOM 936 O O . HIS A 1 119 ? -2.600 -8.593 1.754 1.00 77.00 119 HIS A O 1
ATOM 942 N N . HIS A 1 120 ? -0.978 -8.504 0.244 1.00 65.00 120 HIS A N 1
ATOM 943 C CA . HIS A 1 120 ? -0.859 -9.965 0.147 1.00 65.00 120 HIS A CA 1
ATOM 944 C C . HIS A 1 120 ? -0.362 -10.665 1.410 1.00 65.00 120 HIS A C 1
ATOM 946 O O . HIS A 1 120 ? -0.755 -11.806 1.644 1.00 65.00 120 HIS A O 1
ATOM 952 N N . TYR A 1 121 ? 0.492 -10.003 2.193 1.00 55.97 121 TYR A N 1
ATOM 953 C CA . TYR A 1 121 ? 1.176 -10.639 3.316 1.00 55.97 121 TYR A CA 1
ATOM 954 C C . TYR A 1 121 ? 0.212 -11.017 4.451 1.00 55.97 121 TYR A C 1
ATOM 956 O O . TYR A 1 121 ? 0.352 -12.087 5.034 1.00 55.97 121 TYR A O 1
ATOM 964 N N . ASP A 1 122 ? -0.824 -10.201 4.669 1.00 55.12 122 ASP A N 1
ATOM 965 C CA . ASP A 1 122 ? -1.715 -10.350 5.825 1.00 55.12 122 ASP A CA 1
ATOM 966 C C . ASP A 1 122 ? -3.095 -10.943 5.481 1.00 55.12 122 ASP A C 1
ATOM 968 O O . ASP A 1 122 ? -3.712 -11.583 6.328 1.00 55.12 122 ASP A O 1
ATOM 972 N N . ILE A 1 123 ? -3.580 -10.794 4.235 1.00 57.75 123 ILE A N 1
ATOM 973 C CA . ILE A 1 123 ? -4.943 -11.225 3.837 1.00 57.75 123 ILE A CA 1
ATOM 974 C C . ILE A 1 123 ? -5.011 -12.085 2.554 1.00 57.75 123 ILE A C 1
ATOM 976 O O . ILE A 1 123 ? -6.100 -12.434 2.090 1.00 57.75 123 ILE A O 1
ATOM 980 N N . GLY A 1 124 ? -3.871 -12.448 1.952 1.00 58.47 124 GLY A N 1
ATOM 981 C CA . GLY A 1 124 ? -3.816 -13.192 0.682 1.00 58.47 124 GLY A CA 1
ATOM 982 C C . GLY A 1 124 ? -4.067 -12.331 -0.573 1.00 58.47 124 GLY A C 1
ATOM 983 O O . GLY A 1 124 ? -4.104 -11.104 -0.513 1.00 58.47 124 GLY A O 1
ATOM 984 N N . ASP A 1 125 ? -4.172 -12.938 -1.770 1.00 65.00 125 ASP A N 1
ATOM 985 C CA . ASP A 1 125 ? -4.411 -12.182 -3.024 1.00 65.00 125 ASP A CA 1
ATOM 986 C C . ASP A 1 125 ? -5.892 -11.814 -3.208 1.00 65.00 125 ASP A C 1
ATOM 988 O O . ASP A 1 125 ? -6.613 -12.402 -4.012 1.00 65.00 125 ASP A O 1
ATOM 992 N N . GLN A 1 126 ? -6.332 -10.807 -2.458 1.00 78.44 126 GLN A N 1
ATOM 993 C CA . GLN A 1 126 ? -7.631 -10.146 -2.617 1.00 78.44 126 GLN A CA 1
ATOM 994 C C . GLN A 1 126 ? -7.463 -8.771 -3.269 1.00 78.44 126 GLN A C 1
ATOM 996 O O . GLN A 1 126 ? -8.042 -7.779 -2.829 1.00 78.44 126 GLN A O 1
ATOM 1001 N N . SER A 1 127 ? -6.570 -8.676 -4.257 1.00 85.75 127 SER A N 1
ATOM 1002 C CA . SER A 1 127 ? -6.246 -7.393 -4.879 1.00 85.75 127 SER A CA 1
ATOM 1003 C C . SER A 1 127 ? -7.471 -6.788 -5.570 1.00 85.75 127 SER A C 1
ATOM 1005 O O . SER A 1 127 ? -8.103 -7.455 -6.391 1.00 85.75 127 SER A O 1
ATOM 1007 N N . VAL A 1 128 ? -7.741 -5.507 -5.323 1.00 89.75 128 VAL A N 1
ATOM 1008 C CA . VAL A 1 128 ? -8.817 -4.753 -5.993 1.00 89.75 128 VAL A CA 1
ATOM 1009 C C . VAL A 1 128 ? -8.228 -3.724 -6.950 1.00 89.75 128 VAL A C 1
ATOM 1011 O O . VAL A 1 128 ? -7.112 -3.238 -6.755 1.00 89.75 128 VAL A O 1
ATOM 1014 N N . TYR A 1 129 ? -8.969 -3.399 -8.006 1.00 89.81 129 TYR A N 1
ATOM 1015 C CA . TYR A 1 129 ? -8.544 -2.439 -9.023 1.00 89.81 129 TYR A CA 1
ATOM 1016 C C . TYR A 1 129 ? -9.499 -1.256 -9.027 1.00 89.81 129 TYR A C 1
ATOM 1018 O O . TYR A 1 129 ? -10.708 -1.430 -8.893 1.00 89.81 129 TYR A O 1
ATOM 1026 N N . PHE A 1 130 ? -8.972 -0.049 -9.192 1.00 90.50 130 PHE A N 1
ATOM 1027 C CA . PHE A 1 130 ? -9.793 1.155 -9.190 1.00 90.50 130 PHE A CA 1
ATOM 1028 C C . PHE A 1 130 ? -9.138 2.288 -9.967 1.00 90.50 130 PHE A C 1
ATOM 1030 O O . PHE A 1 130 ? -7.917 2.396 -10.025 1.00 90.50 130 PHE A O 1
ATOM 1037 N N . SER A 1 131 ? -9.944 3.157 -10.564 1.00 90.19 131 SER A N 1
ATOM 1038 C CA . SER A 1 131 ? -9.462 4.423 -11.110 1.00 90.19 131 SER A CA 1
ATOM 1039 C C . SER A 1 131 ? -9.509 5.502 -10.039 1.00 90.19 131 SER A C 1
ATOM 1041 O O . SER A 1 131 ? -10.509 5.607 -9.321 1.00 90.19 131 SER A O 1
ATOM 1043 N N . PHE A 1 132 ? -8.486 6.348 -9.992 1.00 85.88 132 PHE A N 1
ATOM 1044 C CA . PHE A 1 132 ? -8.468 7.538 -9.151 1.00 85.88 132 PHE A CA 1
ATOM 1045 C C . PHE A 1 132 ? -8.040 8.743 -9.984 1.00 85.88 132 PHE A C 1
ATOM 1047 O O . PHE A 1 132 ? -6.977 8.739 -10.607 1.00 85.88 132 PHE A O 1
ATOM 1054 N N . ALA A 1 133 ? -8.906 9.752 -10.037 1.00 76.19 133 ALA A N 1
ATOM 1055 C CA . ALA A 1 133 ? -8.715 10.949 -10.855 1.00 76.19 133 ALA A CA 1
ATOM 1056 C C . ALA A 1 133 ? -8.581 12.229 -10.013 1.00 76.19 133 ALA A C 1
ATOM 1058 O O . ALA A 1 133 ? -8.681 13.327 -10.554 1.00 76.19 133 ALA A O 1
ATOM 1059 N N . ASN A 1 134 ? -8.375 12.099 -8.700 1.00 71.31 134 ASN A N 1
ATOM 1060 C CA . ASN A 1 134 ? -8.166 13.248 -7.831 1.00 71.31 134 ASN A CA 1
ATOM 1061 C C . ASN A 1 134 ? -6.757 13.820 -8.063 1.00 71.31 134 ASN A C 1
ATOM 1063 O O . ASN A 1 134 ? -5.770 13.093 -7.974 1.00 71.31 134 ASN A O 1
ATOM 1067 N N . SER A 1 135 ? -6.675 15.105 -8.407 1.00 63.78 135 SER A N 1
ATOM 1068 C CA . SER A 1 135 ? -5.411 15.798 -8.682 1.00 63.78 135 SER A CA 1
ATOM 1069 C C . SER A 1 135 ? -4.747 16.382 -7.437 1.00 63.78 135 SER A C 1
ATOM 1071 O O . SER A 1 135 ? -3.577 16.746 -7.498 1.00 63.78 135 SER A O 1
ATOM 1073 N N . GLU A 1 136 ? -5.489 16.518 -6.339 1.00 74.19 136 GLU A N 1
ATOM 1074 C CA . GLU A 1 136 ? -5.026 17.169 -5.109 1.00 74.19 136 GLU A CA 1
ATOM 1075 C C . GLU A 1 136 ? -4.540 16.157 -4.073 1.00 74.19 136 GLU A C 1
ATOM 1077 O O . GLU A 1 136 ? -3.603 16.430 -3.326 1.00 74.19 136 GLU A O 1
ATOM 1082 N N . LEU A 1 137 ? -5.160 14.976 -4.048 1.00 80.00 137 LEU A N 1
ATOM 1083 C CA . LEU A 1 137 ? -4.851 13.913 -3.102 1.00 80.00 137 LEU A CA 1
ATOM 1084 C C . LEU A 1 137 ? -4.272 12.697 -3.816 1.00 80.00 137 LEU A C 1
ATOM 1086 O O . LEU A 1 137 ? -4.683 12.320 -4.911 1.00 80.00 137 LEU A O 1
ATOM 1090 N N . SER A 1 138 ? -3.323 12.049 -3.156 1.00 87.50 138 SER A N 1
ATOM 1091 C CA . SER A 1 138 ? -2.695 10.820 -3.623 1.00 87.50 138 SER A CA 1
ATOM 1092 C C . SER A 1 138 ? -3.478 9.612 -3.118 1.00 87.50 138 SER A C 1
ATOM 1094 O O . SER A 1 138 ? -3.705 9.468 -1.918 1.00 87.50 138 SER A O 1
ATOM 1096 N N . ALA A 1 139 ? -3.862 8.714 -4.033 1.00 88.94 139 ALA A N 1
ATOM 1097 C CA . ALA A 1 139 ? -4.535 7.460 -3.680 1.00 88.94 139 ALA A CA 1
ATOM 1098 C C . ALA A 1 139 ? -3.709 6.614 -2.699 1.00 88.94 139 ALA A C 1
ATOM 1100 O O . ALA A 1 139 ? -4.268 5.961 -1.824 1.00 88.94 139 ALA A O 1
ATOM 1101 N N . VAL A 1 140 ? -2.381 6.638 -2.852 1.00 90.62 140 VAL A N 1
ATOM 1102 C CA . VAL A 1 140 ? -1.455 5.878 -2.007 1.00 90.62 140 VAL A CA 1
ATOM 1103 C C . VAL A 1 140 ? -1.436 6.462 -0.596 1.00 90.62 140 VAL A C 1
ATOM 1105 O O . VAL A 1 140 ? -1.551 5.726 0.377 1.00 90.62 140 VAL A O 1
ATOM 1108 N N . ASP A 1 141 ? -1.339 7.790 -0.488 1.00 90.44 141 ASP A N 1
ATOM 1109 C CA . ASP A 1 141 ? -1.258 8.461 0.810 1.00 90.44 141 ASP A CA 1
ATOM 1110 C C . ASP A 1 141 ? -2.581 8.363 1.572 1.00 90.44 141 ASP A C 1
ATOM 1112 O O . ASP A 1 141 ? -2.557 8.127 2.772 1.00 90.44 141 ASP A O 1
ATOM 1116 N N . LEU A 1 142 ? -3.728 8.447 0.887 1.00 93.50 142 LEU A N 1
ATOM 1117 C CA . LEU A 1 142 ? -5.041 8.222 1.503 1.00 93.50 142 LEU A CA 1
ATOM 1118 C C . LEU A 1 142 ? -5.232 6.777 1.980 1.00 93.50 142 LEU A C 1
ATOM 1120 O O . LEU A 1 142 ? -5.779 6.561 3.059 1.00 93.50 142 LEU A O 1
ATOM 1124 N N . ALA A 1 143 ? -4.789 5.795 1.188 1.00 94.50 143 ALA A N 1
ATOM 1125 C CA . ALA A 1 143 ? -4.882 4.387 1.558 1.00 94.50 143 ALA A CA 1
ATOM 1126 C C . ALA A 1 143 ? -4.049 4.081 2.811 1.00 94.50 143 ALA A C 1
ATOM 1128 O O . ALA A 1 143 ? -4.549 3.472 3.755 1.00 94.50 143 ALA A O 1
ATOM 1129 N N . VAL A 1 144 ? -2.799 4.554 2.843 1.00 92.50 144 VAL A N 1
ATOM 1130 C CA . VAL A 1 144 ? -1.901 4.356 3.989 1.00 92.50 144 VAL A CA 1
ATOM 1131 C C . VAL A 1 144 ? -2.340 5.171 5.203 1.00 92.50 144 VAL A C 1
ATOM 1133 O O . VAL A 1 144 ? -2.314 4.648 6.312 1.00 92.50 144 VAL A O 1
ATOM 1136 N N . TYR A 1 145 ? -2.808 6.406 5.007 1.00 95.69 145 TYR A N 1
ATOM 1137 C CA . TYR A 1 145 ? -3.379 7.222 6.079 1.00 95.69 145 TYR A CA 1
ATOM 1138 C C . TYR A 1 145 ? -4.512 6.493 6.803 1.00 95.69 145 TYR A C 1
ATOM 1140 O O . TYR A 1 145 ? -4.510 6.443 8.028 1.00 95.69 145 TYR A O 1
ATOM 1148 N N . LEU A 1 146 ? -5.447 5.889 6.062 1.00 96.94 146 LEU A N 1
ATOM 1149 C CA . LEU A 1 146 ? -6.561 5.163 6.670 1.00 96.94 146 LEU A CA 1
ATOM 1150 C C . LEU A 1 146 ? -6.083 3.969 7.506 1.00 96.94 146 LEU A C 1
ATOM 1152 O O . LEU A 1 146 ? -6.585 3.767 8.609 1.00 96.94 146 LEU A O 1
ATOM 1156 N N . GLN A 1 147 ? -5.119 3.202 6.989 1.00 95.12 147 GLN A N 1
ATOM 1157 C CA . GLN A 1 147 ? -4.530 2.066 7.700 1.00 95.12 147 GLN A CA 1
ATOM 1158 C C . GLN A 1 147 ? -3.869 2.519 9.011 1.00 95.12 147 GLN A C 1
ATOM 1160 O O . GLN A 1 147 ? -4.219 2.010 10.071 1.00 95.12 147 GLN A O 1
ATOM 1165 N N . ILE A 1 148 ? -3.010 3.543 8.963 1.00 93.50 148 ILE A N 1
ATOM 1166 C CA . ILE A 1 148 ? -2.367 4.103 10.165 1.00 93.50 148 ILE A CA 1
ATOM 1167 C C . ILE A 1 148 ? -3.414 4.661 11.136 1.00 93.50 148 ILE A C 1
ATOM 1169 O O . ILE A 1 148 ? -3.324 4.442 12.339 1.00 93.50 148 ILE A O 1
ATOM 1173 N N . LYS A 1 149 ? -4.457 5.335 10.641 1.00 95.88 149 LYS A N 1
ATOM 1174 C CA . LYS A 1 149 ? -5.513 5.871 11.508 1.00 95.88 149 LYS A CA 1
ATOM 1175 C C . LYS A 1 149 ? -6.297 4.763 12.219 1.00 95.88 149 LYS A C 1
ATOM 1177 O O . LYS A 1 149 ? -6.718 4.954 13.356 1.00 95.88 149 LYS A O 1
ATOM 1182 N N . ALA A 1 150 ? -6.501 3.614 11.575 1.00 95.94 150 ALA A N 1
ATOM 1183 C CA . ALA A 1 150 ? -7.128 2.455 12.207 1.00 95.94 150 ALA A CA 1
ATOM 1184 C C . ALA A 1 150 ? -6.242 1.845 13.302 1.00 95.94 150 ALA A C 1
ATOM 1186 O O . ALA A 1 150 ? -6.751 1.512 14.373 1.00 95.94 150 ALA A O 1
ATOM 1187 N N . GLU A 1 151 ? -4.934 1.759 13.049 1.00 94.19 151 GLU A N 1
ATOM 1188 C CA . GLU A 1 151 ? -3.931 1.325 14.027 1.00 94.19 151 GLU A CA 1
ATOM 1189 C C . GLU A 1 151 ? -3.934 2.246 15.262 1.00 94.19 151 GLU A C 1
ATOM 1191 O O . GLU A 1 151 ? -4.131 1.776 16.381 1.00 94.19 151 GLU A O 1
ATOM 1196 N N . GLU A 1 152 ? -3.856 3.568 15.057 1.00 93.75 152 GLU A N 1
ATOM 1197 C CA . GLU A 1 152 ? -3.893 4.571 16.135 1.00 93.75 152 GLU A CA 1
ATOM 1198 C C . GLU A 1 152 ? -5.189 4.532 16.955 1.00 93.75 152 GLU A C 1
ATOM 1200 O O . GLU A 1 152 ? -5.176 4.729 18.172 1.00 93.75 152 GLU A O 1
ATOM 1205 N N . LEU A 1 153 ? -6.332 4.341 16.288 1.00 95.19 153 LEU A N 1
ATOM 1206 C CA . LEU A 1 153 ? -7.643 4.438 16.925 1.00 95.19 153 LEU A CA 1
ATOM 1207 C C . LEU A 1 153 ? -7.990 3.199 17.754 1.00 95.19 153 LEU A C 1
ATOM 1209 O O . LEU A 1 153 ? -8.743 3.312 18.727 1.00 95.19 153 LEU A O 1
ATOM 1213 N N . PHE A 1 154 ? -7.500 2.026 17.353 1.00 94.62 154 PHE A N 1
ATOM 1214 C CA . PHE A 1 154 ? -7.938 0.755 17.918 1.00 94.62 154 PHE A CA 1
ATOM 1215 C C . PHE A 1 154 ? -6.788 -0.091 18.463 1.00 94.62 154 PHE A C 1
ATOM 1217 O O . PHE A 1 154 ? -6.806 -0.421 19.651 1.00 94.62 154 PHE A O 1
ATOM 1224 N N . ASP A 1 155 ? -5.847 -0.493 17.605 1.00 93.06 155 ASP A N 1
ATOM 1225 C CA . ASP A 1 155 ? -4.674 -1.305 17.943 1.00 93.06 155 ASP A CA 1
ATOM 1226 C C . ASP A 1 155 ? -3.749 -1.452 16.722 1.00 93.06 155 ASP A C 1
ATOM 1228 O O . ASP A 1 155 ? -4.237 -1.691 15.616 1.00 93.06 155 ASP A O 1
ATOM 1232 N N . ASP A 1 156 ? -2.429 -1.435 16.931 1.00 89.19 156 ASP A N 1
ATOM 1233 C CA . ASP A 1 156 ? -1.412 -1.597 15.876 1.00 89.19 156 ASP A CA 1
ATOM 1234 C C . ASP A 1 156 ? -1.523 -2.914 15.079 1.00 89.19 156 ASP A C 1
ATOM 1236 O O . ASP A 1 156 ? -0.942 -3.036 14.003 1.00 89.19 156 ASP A O 1
ATOM 1240 N N . SER A 1 157 ? -2.235 -3.922 15.597 1.00 89.69 157 SER A N 1
ATOM 1241 C CA . SER A 1 157 ? -2.473 -5.190 14.892 1.00 89.69 157 SER A CA 1
ATOM 1242 C C . SER A 1 157 ? -3.656 -5.168 13.918 1.00 89.69 157 SER A C 1
ATOM 1244 O O . SER A 1 157 ? -3.837 -6.132 13.169 1.00 89.69 157 SER A O 1
ATOM 1246 N N . ILE A 1 158 ? -4.468 -4.105 13.904 1.00 91.56 158 ILE A N 1
ATOM 1247 C CA . ILE A 1 158 ? -5.584 -3.982 12.961 1.00 91.56 158 ILE A CA 1
ATOM 1248 C C . ILE A 1 158 ? -5.053 -3.944 11.534 1.00 91.56 158 ILE A C 1
ATOM 1250 O O . ILE A 1 158 ? -4.190 -3.143 11.191 1.00 91.56 158 ILE A O 1
ATOM 1254 N N . THR A 1 159 ? -5.625 -4.780 10.672 1.00 91.69 159 THR A N 1
ATOM 1255 C CA . THR A 1 159 ? -5.288 -4.812 9.249 1.00 91.69 159 THR A CA 1
ATOM 1256 C C . THR A 1 159 ? -6.548 -4.605 8.425 1.00 91.69 159 THR A C 1
ATOM 1258 O O . THR A 1 159 ? -7.461 -5.437 8.438 1.00 91.69 159 THR A O 1
ATOM 1261 N N . LEU A 1 160 ? -6.619 -3.491 7.700 1.00 92.94 160 LEU A N 1
ATOM 1262 C CA . LEU A 1 160 ? -7.759 -3.199 6.842 1.00 92.94 160 LEU A CA 1
ATOM 1263 C C . LEU A 1 160 ? -7.672 -4.007 5.551 1.00 92.94 160 LEU A C 1
ATOM 1265 O O . LEU A 1 160 ? -6.644 -4.039 4.871 1.00 92.94 160 LEU A O 1
ATOM 1269 N N . ASP A 1 161 ? -8.785 -4.628 5.168 1.00 91.94 161 ASP A N 1
ATOM 1270 C CA . ASP A 1 161 ? -8.847 -5.317 3.889 1.00 91.94 161 ASP A CA 1
ATOM 1271 C C . ASP A 1 161 ? -8.889 -4.336 2.702 1.00 91.94 161 ASP A C 1
ATOM 1273 O O . ASP A 1 161 ? -9.280 -3.167 2.810 1.00 91.94 161 ASP A O 1
ATOM 1277 N N . ASN A 1 162 ? -8.506 -4.837 1.524 1.00 92.62 162 ASN A N 1
ATOM 1278 C CA . ASN A 1 162 ? -8.439 -4.028 0.307 1.00 92.62 162 ASN A CA 1
ATOM 1279 C C . ASN A 1 162 ? -9.794 -3.406 -0.078 1.00 92.62 162 ASN A C 1
ATOM 1281 O O . ASN A 1 162 ? -9.829 -2.308 -0.637 1.00 92.62 162 ASN A O 1
ATOM 1285 N N . GLN A 1 163 ? -10.913 -4.080 0.203 1.00 93.31 163 GLN A N 1
ATOM 1286 C CA . GLN A 1 163 ? -12.237 -3.554 -0.117 1.00 93.31 163 GLN A CA 1
ATOM 1287 C C . GLN A 1 163 ? -12.612 -2.410 0.829 1.00 93.31 163 GLN A C 1
ATOM 1289 O O . GLN A 1 163 ? -13.192 -1.423 0.383 1.00 93.31 163 GLN A O 1
ATOM 1294 N N . THR A 1 164 ? -12.267 -2.511 2.109 1.00 95.38 164 THR A N 1
ATOM 1295 C CA . THR A 1 164 ? -12.464 -1.467 3.121 1.00 95.38 164 THR A CA 1
ATOM 1296 C C . THR A 1 164 ? -11.708 -0.196 2.748 1.00 95.38 164 THR A C 1
ATOM 1298 O O . THR A 1 164 ? -12.302 0.883 2.681 1.00 95.38 164 THR A O 1
ATOM 1301 N N . ILE A 1 165 ? -10.436 -0.329 2.374 1.00 95.69 165 ILE A N 1
ATOM 1302 C CA . ILE A 1 165 ? -9.628 0.795 1.886 1.00 95.69 165 ILE A CA 1
ATOM 1303 C C . ILE A 1 165 ? -10.237 1.387 0.606 1.00 95.69 165 ILE A C 1
ATOM 1305 O O . ILE A 1 165 ? -10.388 2.604 0.498 1.00 95.69 165 ILE A O 1
ATOM 1309 N N . LEU A 1 166 ? -10.647 0.555 -0.360 1.00 95.56 166 LEU A N 1
ATOM 1310 C CA . LEU A 1 166 ? -11.291 1.045 -1.581 1.00 95.56 166 LEU A CA 1
ATOM 1311 C C . LEU A 1 166 ? -12.591 1.806 -1.281 1.00 95.56 166 LEU A C 1
ATOM 1313 O O . LEU A 1 166 ? -12.795 2.879 -1.847 1.00 95.56 166 LEU A O 1
ATOM 1317 N N . ARG A 1 167 ? -13.444 1.304 -0.375 1.00 96.62 167 ARG A N 1
ATOM 1318 C CA . ARG A 1 167 ? -14.679 1.989 0.053 1.00 96.62 167 ARG A CA 1
ATOM 1319 C C . ARG A 1 167 ? -14.375 3.388 0.581 1.00 96.62 167 ARG A C 1
ATOM 1321 O O . ARG A 1 167 ? -15.037 4.334 0.161 1.00 96.62 167 ARG A O 1
ATOM 1328 N N . PHE A 1 168 ? -13.345 3.552 1.406 1.00 96.81 168 PHE A N 1
ATOM 1329 C CA . PHE A 1 168 ? -12.922 4.877 1.859 1.00 96.81 168 PHE A CA 1
ATOM 1330 C C . PHE A 1 168 ? -12.456 5.767 0.700 1.00 96.81 168 PHE A C 1
ATOM 1332 O O . PHE A 1 168 ? -12.905 6.904 0.572 1.00 96.81 168 PHE A O 1
ATOM 1339 N N . LEU A 1 169 ? -11.629 5.245 -0.212 1.00 95.50 169 LEU A N 1
ATOM 1340 C CA . LEU A 1 169 ? -11.167 5.994 -1.387 1.00 95.50 169 LEU A CA 1
ATOM 1341 C C . LEU A 1 169 ? -12.322 6.436 -2.304 1.00 95.50 169 LEU A C 1
ATOM 1343 O O . LEU A 1 169 ? -12.210 7.465 -2.977 1.00 95.50 169 LEU A O 1
ATOM 1347 N N . THR A 1 170 ? -13.450 5.712 -2.331 1.00 94.62 170 THR A N 1
ATOM 1348 C CA . THR A 1 170 ? -14.632 6.135 -3.107 1.00 94.62 170 THR A CA 1
ATOM 1349 C C . THR A 1 170 ? -15.234 7.450 -2.611 1.00 94.62 170 THR A C 1
ATOM 1351 O O . THR A 1 170 ? -15.755 8.211 -3.427 1.00 94.62 170 THR A O 1
ATOM 1354 N N . LEU A 1 171 ? -15.061 7.790 -1.326 1.00 93.81 171 LEU A N 1
ATOM 1355 C CA . LEU A 1 171 ? -15.459 9.089 -0.763 1.00 93.81 171 LEU A CA 1
ATOM 1356 C C . LEU A 1 171 ? -14.692 10.257 -1.405 1.00 93.81 171 LEU A C 1
ATOM 1358 O O . LEU A 1 171 ? -15.177 11.384 -1.424 1.00 93.81 171 LEU A O 1
ATOM 1362 N N . PHE A 1 172 ? -13.528 9.970 -1.994 1.00 91.25 172 PHE A N 1
ATOM 1363 C CA . PHE A 1 172 ? -12.668 10.920 -2.705 1.00 91.25 172 PHE A CA 1
ATOM 1364 C C . PHE A 1 172 ? -12.735 10.759 -4.232 1.00 91.25 172 PHE A C 1
ATOM 1366 O O . PHE A 1 172 ? -11.895 11.298 -4.958 1.00 91.25 172 PHE A O 1
ATOM 1373 N N . GLY A 1 173 ? -13.729 10.018 -4.734 1.00 90.19 173 GLY A N 1
ATOM 1374 C CA . GLY A 1 173 ? -13.983 9.846 -6.163 1.00 90.19 173 GLY A CA 1
ATOM 1375 C C . GLY A 1 173 ? -13.297 8.641 -6.809 1.00 90.19 173 GLY A C 1
ATOM 1376 O O . GLY A 1 173 ? -13.279 8.558 -8.041 1.00 90.19 173 GLY A O 1
ATOM 1377 N N . ALA A 1 174 ? -12.750 7.702 -6.028 1.00 92.38 174 ALA A N 1
ATOM 1378 C CA . ALA A 1 174 ? -12.318 6.417 -6.575 1.00 92.38 174 ALA A CA 1
ATOM 1379 C C . ALA A 1 174 ? -13.498 5.648 -7.179 1.00 92.38 174 ALA A C 1
ATOM 1381 O O . ALA A 1 174 ? -14.613 5.677 -6.657 1.00 92.38 174 ALA A O 1
ATOM 1382 N N . LYS A 1 175 ? -13.240 4.925 -8.269 1.00 91.31 175 LYS A N 1
ATOM 1383 C CA . LYS A 1 175 ? -14.225 4.039 -8.901 1.00 91.31 175 LYS A CA 1
ATOM 1384 C C . LYS A 1 175 ? -13.622 2.666 -9.099 1.00 91.31 175 LYS A C 1
ATOM 1386 O O . LYS A 1 175 ? -12.573 2.550 -9.730 1.00 91.31 175 LYS A O 1
ATOM 1391 N N . GLU A 1 176 ? -14.292 1.648 -8.576 1.00 91.06 176 GLU A N 1
ATOM 1392 C CA . GLU A 1 176 ? -13.886 0.259 -8.761 1.00 91.06 176 GLU A CA 1
ATOM 1393 C C . GLU A 1 176 ? -13.854 -0.110 -10.250 1.00 91.06 176 GLU A C 1
ATOM 1395 O O . GLU A 1 176 ? -14.704 0.307 -11.042 1.00 91.06 176 GLU A O 1
ATOM 1400 N N . TYR A 1 177 ? -12.849 -0.890 -10.630 1.00 86.25 177 TYR A N 1
ATOM 1401 C CA . TYR A 1 177 ? -12.633 -1.359 -11.985 1.00 86.25 177 TYR A CA 1
ATOM 1402 C C . TYR A 1 177 ? -12.717 -2.885 -12.033 1.00 86.25 177 TYR A C 1
ATOM 1404 O O . TYR A 1 177 ? -11.852 -3.589 -11.521 1.00 86.25 177 TYR A O 1
ATOM 1412 N N . THR A 1 178 ? -13.738 -3.394 -12.718 1.00 81.44 178 THR A N 1
ATOM 1413 C CA . THR A 1 178 ? -14.001 -4.836 -12.888 1.00 81.44 178 THR A CA 1
ATOM 1414 C C . THR A 1 178 ? -13.666 -5.344 -14.295 1.00 81.44 178 THR A C 1
ATOM 1416 O O . THR A 1 178 ? -14.008 -6.467 -14.667 1.00 81.44 178 THR A O 1
ATOM 1419 N N . GLY A 1 179 ? -13.017 -4.509 -15.112 1.00 71.81 179 GLY A N 1
ATOM 1420 C CA . GLY A 1 179 ? -12.639 -4.847 -16.481 1.00 71.81 179 GLY A CA 1
ATOM 1421 C C . GLY A 1 179 ? -11.447 -5.807 -16.572 1.00 71.81 179 GLY A C 1
ATOM 1422 O O . GLY A 1 179 ? -10.931 -6.325 -15.582 1.00 71.81 179 GLY A O 1
ATOM 1423 N N . LYS A 1 180 ? -10.981 -6.053 -17.802 1.00 63.00 180 LYS A N 1
ATOM 1424 C CA . LYS A 1 180 ? -9.794 -6.891 -18.040 1.00 63.00 180 LYS A CA 1
ATOM 1425 C C . LYS A 1 180 ? -8.556 -6.244 -17.421 1.00 63.00 180 LYS A C 1
ATOM 1427 O O . LYS A 1 180 ? -8.418 -5.030 -17.467 1.00 63.00 180 LYS A O 1
ATOM 1432 N N . ARG A 1 181 ? -7.626 -7.058 -16.908 1.00 60.31 181 ARG A N 1
ATOM 1433 C CA . ARG A 1 181 ? -6.352 -6.569 -16.352 1.00 60.31 181 ARG A CA 1
ATOM 1434 C C . ARG A 1 181 ? -5.640 -5.664 -17.366 1.00 60.31 181 ARG A C 1
ATOM 1436 O O . ARG A 1 181 ? -5.274 -6.121 -18.446 1.00 60.31 181 ARG A O 1
ATOM 1443 N N . GLN A 1 182 ? -5.466 -4.400 -16.995 1.00 60.06 182 GLN A N 1
ATOM 1444 C CA . GLN A 1 182 ? -4.700 -3.394 -17.728 1.00 60.06 182 GLN A CA 1
ATOM 1445 C C . GLN A 1 182 ? -3.456 -3.009 -16.922 1.00 60.06 182 GLN A C 1
ATOM 1447 O O . GLN A 1 182 ? -3.363 -3.303 -15.724 1.00 60.06 182 GLN A O 1
ATOM 1452 N N . HIS A 1 183 ? -2.503 -2.343 -17.574 1.00 65.25 183 HIS A N 1
ATOM 1453 C CA . HIS A 1 183 ? -1.392 -1.705 -16.877 1.00 65.25 183 HIS A CA 1
ATOM 1454 C C . HIS A 1 183 ? -1.939 -0.715 -15.840 1.00 65.25 183 HIS A C 1
ATOM 1456 O O . HIS A 1 183 ? -2.776 0.133 -16.145 1.00 65.25 183 HIS A O 1
ATOM 1462 N N . CYS A 1 184 ? -1.508 -0.871 -14.591 1.00 72.50 184 CYS A N 1
ATOM 1463 C CA . CYS A 1 184 ? -1.985 -0.093 -13.455 1.00 72.50 184 CYS A CA 1
ATOM 1464 C C . CYS A 1 184 ? -0.848 0.152 -12.464 1.00 72.50 184 CYS A C 1
ATOM 1466 O O . CYS A 1 184 ? 0.104 -0.627 -12.378 1.00 72.50 184 CYS A O 1
ATOM 1468 N N . ARG A 1 185 ? -0.952 1.240 -11.701 1.00 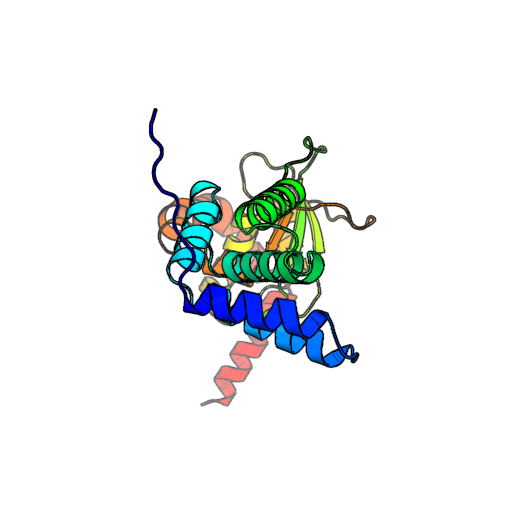80.44 185 ARG A N 1
ATOM 1469 C CA . ARG A 1 185 ? -0.034 1.550 -10.603 1.00 80.44 185 ARG A CA 1
ATOM 1470 C C . ARG A 1 185 ? -0.358 0.665 -9.405 1.00 80.44 185 ARG A C 1
ATOM 1472 O O . ARG A 1 185 ? -1.511 0.578 -8.997 1.00 80.44 185 ARG A O 1
ATOM 1479 N N . LYS A 1 186 ? 0.640 0.005 -8.827 1.00 84.06 186 LYS A N 1
ATOM 1480 C CA . LYS A 1 186 ? 0.441 -0.824 -7.634 1.00 84.06 186 LYS A CA 1
ATOM 1481 C C . LYS A 1 186 ? 0.498 0.046 -6.373 1.00 84.06 186 LYS A C 1
ATOM 1483 O O . LYS A 1 186 ? 1.414 0.849 -6.251 1.00 84.06 186 LYS A O 1
ATOM 1488 N N . ILE A 1 187 ? -0.454 -0.152 -5.465 1.00 86.62 187 ILE A N 1
ATOM 1489 C CA . ILE A 1 187 ? -0.386 0.253 -4.057 1.00 86.62 187 ILE A CA 1
ATOM 1490 C C . ILE A 1 187 ? -0.165 -1.033 -3.268 1.00 86.62 187 ILE A C 1
ATOM 1492 O O . ILE A 1 187 ? -1.030 -1.909 -3.256 1.00 86.62 187 ILE A O 1
ATOM 1496 N N . ASP A 1 188 ? 1.022 -1.193 -2.704 1.00 86.12 188 ASP A N 1
ATOM 1497 C CA . ASP A 1 188 ? 1.431 -2.363 -1.936 1.00 86.12 188 ASP A CA 1
ATOM 1498 C C . ASP A 1 188 ? 1.384 -1.983 -0.462 1.00 86.12 188 ASP A C 1
ATOM 1500 O O . ASP A 1 188 ? 2.343 -1.423 0.049 1.00 86.12 188 ASP A O 1
ATOM 1504 N N . MET A 1 189 ? 0.260 -2.243 0.205 1.00 86.00 189 MET A N 1
ATOM 1505 C CA . MET A 1 189 ? -0.020 -1.692 1.535 1.00 86.00 189 MET A CA 1
ATOM 1506 C C . MET A 1 189 ? 1.048 -2.028 2.573 1.00 86.00 189 MET A C 1
ATOM 1508 O O . MET A 1 189 ? 1.360 -1.172 3.389 1.00 86.00 189 MET A O 1
ATOM 1512 N N . TYR A 1 190 ? 1.679 -3.202 2.488 1.00 82.62 190 TYR A N 1
ATOM 1513 C CA . TYR A 1 190 ? 2.802 -3.550 3.358 1.00 82.62 190 TYR A CA 1
ATOM 1514 C C . TYR A 1 190 ? 3.995 -2.615 3.115 1.00 82.62 190 TYR A C 1
ATOM 1516 O O . TYR A 1 190 ? 4.455 -1.912 4.012 1.00 82.62 190 TYR A O 1
ATOM 1524 N N . SER A 1 191 ? 4.468 -2.558 1.864 1.00 77.81 191 SER A N 1
ATOM 1525 C CA . SER A 1 191 ? 5.637 -1.744 1.511 1.00 77.81 191 SER A CA 1
ATOM 1526 C C . SER A 1 191 ? 5.345 -0.249 1.685 1.00 77.81 191 SER A C 1
ATOM 1528 O O . SER A 1 191 ? 6.109 0.471 2.315 1.00 77.81 191 SER A O 1
ATOM 1530 N N . ASP A 1 192 ? 4.229 0.230 1.141 1.00 82.31 192 ASP A N 1
ATOM 1531 C CA . ASP A 1 192 ? 3.837 1.637 1.146 1.00 82.31 192 ASP A CA 1
ATOM 1532 C C . ASP A 1 192 ? 3.600 2.181 2.559 1.00 82.31 192 ASP A C 1
ATOM 1534 O O . ASP A 1 192 ? 3.905 3.354 2.783 1.00 82.31 192 ASP A O 1
ATOM 1538 N N . ARG A 1 193 ? 3.109 1.358 3.500 1.00 83.12 193 ARG A N 1
ATOM 1539 C CA . ARG A 1 193 ? 2.983 1.712 4.923 1.00 83.12 193 ARG A CA 1
ATOM 1540 C C . ARG A 1 193 ? 4.331 1.705 5.639 1.00 83.12 193 ARG A C 1
ATOM 1542 O O . ARG A 1 193 ? 4.607 2.636 6.386 1.00 83.12 193 ARG A O 1
ATOM 1549 N N . GLU A 1 194 ? 5.205 0.726 5.389 1.00 80.19 194 GLU A N 1
ATOM 1550 C CA . GLU A 1 194 ? 6.568 0.720 5.954 1.00 80.19 194 GLU A CA 1
ATOM 1551 C C . GLU A 1 194 ? 7.421 1.907 5.474 1.00 80.19 194 GLU A C 1
ATOM 1553 O O . GLU A 1 194 ? 8.213 2.454 6.242 1.00 80.19 194 GLU A O 1
ATOM 1558 N N . PHE A 1 195 ? 7.266 2.336 4.217 1.00 73.19 195 PHE A N 1
ATOM 1559 C CA . PHE A 1 195 ? 8.018 3.474 3.676 1.00 73.19 195 PHE A CA 1
ATOM 1560 C C . PHE A 1 195 ? 7.518 4.825 4.188 1.00 73.19 195 PHE A C 1
ATOM 1562 O O . PHE A 1 195 ? 8.302 5.768 4.305 1.00 73.19 195 PHE A O 1
ATOM 1569 N N . ARG A 1 196 ? 6.228 4.939 4.503 1.00 76.25 196 ARG A N 1
ATOM 1570 C CA . ARG A 1 196 ? 5.598 6.177 4.977 1.00 76.25 196 ARG A CA 1
ATOM 1571 C C . ARG A 1 196 ? 5.788 6.355 6.475 1.00 76.25 196 ARG A C 1
ATOM 1573 O O . ARG A 1 196 ? 4.852 6.312 7.262 1.00 76.25 196 ARG A O 1
ATOM 1580 N N . THR A 1 197 ? 7.040 6.578 6.848 1.00 73.31 197 THR A N 1
ATOM 1581 C CA . THR A 1 197 ? 7.470 6.842 8.225 1.00 73.31 197 THR A CA 1
ATOM 1582 C C . THR A 1 197 ? 8.100 8.231 8.343 1.00 73.31 197 THR A C 1
ATOM 1584 O O . THR A 1 197 ? 8.401 8.872 7.333 1.00 73.31 197 THR A O 1
ATOM 1587 N N . LYS A 1 198 ? 8.309 8.697 9.584 1.00 73.81 198 LYS A N 1
ATOM 1588 C CA . LYS A 1 198 ? 9.038 9.928 9.955 1.00 73.81 198 LYS A CA 1
ATOM 1589 C C . LYS A 1 198 ? 8.650 11.172 9.145 1.00 73.81 198 LYS A C 1
ATOM 1591 O O . LYS A 1 198 ? 7.701 11.853 9.498 1.00 73.81 198 LYS A O 1
ATOM 1596 N N . GLU A 1 199 ? 9.361 11.472 8.057 1.00 72.19 199 GLU A N 1
ATOM 1597 C CA . GLU A 1 199 ? 9.122 12.672 7.245 1.00 72.19 199 GLU A CA 1
ATOM 1598 C C . GLU A 1 199 ? 7.728 12.684 6.611 1.00 72.19 199 GLU A C 1
ATOM 1600 O O . GLU A 1 199 ? 7.101 13.740 6.500 1.00 72.19 199 GLU A O 1
ATOM 1605 N N . TRP A 1 200 ? 7.215 11.515 6.209 1.00 84.25 200 TRP A N 1
ATOM 1606 C CA . TRP A 1 200 ? 5.850 11.427 5.694 1.00 84.25 200 TRP A CA 1
ATOM 1607 C C . TRP A 1 200 ? 4.826 11.707 6.793 1.00 84.25 200 TRP A C 1
ATOM 1609 O O . TRP A 1 200 ? 3.845 12.405 6.540 1.00 84.25 200 TRP A O 1
ATOM 1619 N N . ASP A 1 201 ? 5.083 11.218 8.005 1.00 75.94 201 ASP A N 1
ATOM 1620 C CA . ASP A 1 201 ? 4.226 11.452 9.164 1.00 75.94 201 ASP A CA 1
ATOM 1621 C C . ASP A 1 201 ? 4.172 12.956 9.503 1.00 75.94 201 ASP A C 1
ATOM 1623 O O . ASP A 1 201 ? 3.120 13.596 9.469 1.00 75.94 201 ASP A O 1
ATOM 1627 N N . GLU A 1 202 ? 5.337 13.585 9.652 1.00 75.31 202 GLU A N 1
ATOM 1628 C CA . GLU A 1 202 ? 5.450 15.008 9.988 1.00 75.31 202 GLU A CA 1
ATOM 1629 C C . GLU A 1 202 ? 4.852 15.940 8.917 1.00 75.31 202 GLU A C 1
ATOM 1631 O O . GLU A 1 202 ? 4.232 16.957 9.245 1.00 75.31 202 GLU A O 1
ATOM 1636 N N . CYS A 1 203 ? 5.020 15.622 7.626 1.00 79.62 203 CYS A N 1
ATOM 1637 C CA . CYS A 1 203 ? 4.652 16.535 6.537 1.00 79.62 203 CYS A CA 1
ATOM 1638 C C . CYS A 1 203 ? 3.318 16.225 5.851 1.00 79.62 203 CYS A C 1
ATOM 1640 O O . CYS A 1 203 ? 2.690 17.149 5.318 1.00 79.62 203 CYS A O 1
ATOM 1642 N N . THR A 1 204 ? 2.928 14.953 5.781 1.00 83.00 204 THR A N 1
ATOM 1643 C CA . THR A 1 204 ? 1.808 14.474 4.955 1.00 83.00 204 THR A CA 1
ATOM 1644 C C . THR A 1 204 ? 0.694 13.908 5.816 1.00 83.00 204 THR A C 1
ATOM 1646 O O . THR A 1 204 ? -0.445 14.343 5.642 1.00 83.00 204 THR A O 1
ATOM 1649 N N . PHE A 1 205 ? 1.004 13.033 6.779 1.00 88.12 205 PHE A N 1
ATOM 1650 C CA . PHE A 1 205 ? 0.000 12.487 7.695 1.00 88.12 205 PHE A CA 1
ATOM 1651 C C . PHE A 1 205 ? -0.714 13.608 8.440 1.00 88.12 205 PHE A C 1
ATOM 1653 O O . PHE A 1 205 ? -1.922 13.729 8.313 1.00 88.12 205 PHE A O 1
ATOM 1660 N N . GLN A 1 206 ? 0.022 14.518 9.085 1.00 88.25 206 GLN A N 1
ATOM 1661 C CA . GLN A 1 206 ? -0.565 15.652 9.815 1.00 88.25 206 GLN A CA 1
ATOM 1662 C C . GLN A 1 206 ? -1.494 16.528 8.952 1.00 88.25 206 GLN A C 1
ATOM 1664 O O . GLN A 1 206 ? -2.492 17.066 9.435 1.00 88.25 206 GLN A O 1
ATOM 1669 N N . LYS A 1 207 ? -1.191 16.683 7.655 1.00 88.88 207 LYS A N 1
ATOM 1670 C CA . LYS A 1 207 ? -2.046 17.446 6.729 1.00 88.88 207 LYS A CA 1
ATOM 1671 C C . LYS A 1 207 ? -3.311 16.684 6.366 1.00 88.88 207 LYS A C 1
ATOM 1673 O O . LYS A 1 207 ? -4.378 17.294 6.329 1.00 88.88 207 LYS A O 1
ATOM 1678 N N . LEU A 1 208 ? -3.182 15.391 6.078 1.00 90.75 208 LEU A N 1
ATOM 1679 C CA . LEU A 1 208 ? -4.320 14.520 5.804 1.00 90.75 208 LEU A CA 1
ATOM 1680 C C . LEU A 1 208 ? -5.207 14.399 7.035 1.00 90.75 208 LEU A C 1
ATOM 1682 O O . LEU A 1 208 ? -6.418 14.511 6.908 1.00 90.75 208 LEU A O 1
ATOM 1686 N N . ASP A 1 209 ? -4.613 14.278 8.217 1.00 93.44 209 ASP A N 1
ATOM 1687 C CA . ASP A 1 209 ? -5.345 14.149 9.463 1.00 93.44 209 ASP A CA 1
ATOM 1688 C C . ASP A 1 209 ? -6.176 15.394 9.734 1.00 93.44 209 ASP A C 1
ATOM 1690 O O . ASP A 1 209 ? -7.399 15.337 9.801 1.00 93.44 209 ASP A O 1
ATOM 1694 N N . LYS A 1 210 ? -5.552 16.569 9.673 1.00 92.69 210 LYS A N 1
ATOM 1695 C CA . LYS A 1 210 ? -6.278 17.835 9.782 1.00 92.69 210 LYS A CA 1
ATOM 1696 C C . LYS A 1 210 ? -7.407 17.991 8.750 1.00 92.69 210 LYS A C 1
ATOM 1698 O O . LYS A 1 210 ? -8.373 18.704 9.014 1.00 92.69 210 LYS A O 1
ATOM 1703 N N . ALA A 1 211 ? -7.272 17.396 7.565 1.00 90.12 211 ALA A N 1
ATOM 1704 C CA . ALA A 1 211 ? -8.260 17.502 6.495 1.00 90.12 211 ALA A CA 1
ATOM 1705 C C . ALA A 1 211 ? -9.365 16.435 6.563 1.00 90.12 211 ALA A C 1
ATOM 1707 O O . ALA A 1 211 ? -10.455 16.662 6.039 1.00 90.12 211 ALA A O 1
ATOM 1708 N N . CYS A 1 212 ? -9.085 15.260 7.129 1.00 92.38 212 CYS A N 1
ATOM 1709 C CA . CYS A 1 212 ? -9.898 14.058 6.943 1.00 92.38 212 CYS A CA 1
ATOM 1710 C C . CYS A 1 212 ? -10.152 13.255 8.228 1.00 92.38 212 CYS A C 1
ATOM 1712 O O . CYS A 1 212 ? -10.882 12.269 8.147 1.00 92.38 212 CYS A O 1
ATOM 1714 N N . GLU A 1 213 ? -9.620 13.656 9.388 1.00 95.38 213 GLU A N 1
ATOM 1715 C CA . GLU A 1 213 ? -9.710 12.912 10.657 1.00 95.38 213 GLU A CA 1
ATOM 1716 C C . GLU A 1 213 ? -11.148 12.536 11.013 1.00 95.38 213 GLU A C 1
ATOM 1718 O O . GLU A 1 213 ? -11.458 11.356 11.171 1.00 95.38 213 GLU A O 1
ATOM 1723 N N . GLU A 1 214 ? -12.052 13.517 11.086 1.00 96.19 214 GLU A N 1
ATOM 1724 C CA . GLU A 1 214 ? -13.448 13.270 11.465 1.00 96.19 214 GLU A CA 1
ATOM 1725 C C . GLU A 1 214 ? -14.120 12.260 10.525 1.00 96.19 214 GLU A C 1
ATOM 1727 O O . GLU A 1 214 ? -14.842 11.364 10.971 1.00 96.19 214 GLU A O 1
ATOM 1732 N N . LEU A 1 215 ? -13.839 12.371 9.222 1.00 96.38 215 LEU A N 1
ATOM 1733 C CA . LEU A 1 215 ? -14.371 11.471 8.204 1.00 96.38 215 LEU A CA 1
ATOM 1734 C C . LEU A 1 215 ? -13.794 10.059 8.348 1.00 96.38 215 LEU A C 1
ATOM 1736 O O . LEU A 1 215 ? -14.545 9.088 8.276 1.00 96.38 215 LEU A O 1
ATOM 1740 N N . ALA A 1 216 ? -12.483 9.935 8.558 1.00 96.88 216 ALA A N 1
ATOM 1741 C CA . ALA A 1 216 ? -11.805 8.652 8.707 1.00 96.88 216 ALA A CA 1
ATOM 1742 C C . ALA A 1 216 ? -12.254 7.923 9.976 1.00 96.88 216 ALA A C 1
ATOM 1744 O O . ALA A 1 216 ? -12.607 6.748 9.914 1.00 96.88 216 ALA A O 1
ATOM 1745 N N . VAL A 1 217 ? -12.337 8.623 11.110 1.00 97.69 217 VAL A N 1
ATOM 1746 C CA . VAL A 1 217 ? -12.819 8.054 12.376 1.00 97.69 217 VAL A CA 1
ATOM 1747 C C . VAL A 1 217 ? -14.275 7.608 12.254 1.00 97.69 217 VAL A C 1
ATOM 1749 O O . VAL A 1 217 ? -14.619 6.509 12.695 1.00 97.69 217 VAL A O 1
ATOM 1752 N N . ALA A 1 218 ? -15.138 8.429 11.648 1.00 97.56 218 ALA A N 1
ATOM 1753 C CA . ALA A 1 218 ? -16.534 8.064 11.428 1.00 97.56 218 ALA A CA 1
ATOM 1754 C C . ALA A 1 218 ? -16.663 6.840 10.512 1.00 97.56 218 ALA A C 1
ATOM 1756 O O . ALA A 1 218 ? -17.427 5.927 10.822 1.00 97.56 218 ALA A O 1
ATOM 1757 N N . PHE A 1 219 ? -15.891 6.798 9.423 1.00 98.00 219 PHE A N 1
ATOM 1758 C CA . PHE A 1 219 ? -15.852 5.665 8.502 1.00 98.00 219 PHE A CA 1
ATOM 1759 C C . PHE A 1 219 ? -15.414 4.380 9.213 1.00 98.00 219 PHE A C 1
ATOM 1761 O O . PHE A 1 219 ? -16.139 3.390 9.183 1.00 98.00 219 PHE A O 1
ATOM 1768 N N . LEU A 1 220 ? -14.277 4.410 9.912 1.00 97.94 220 LEU A N 1
ATOM 1769 C CA . LEU A 1 220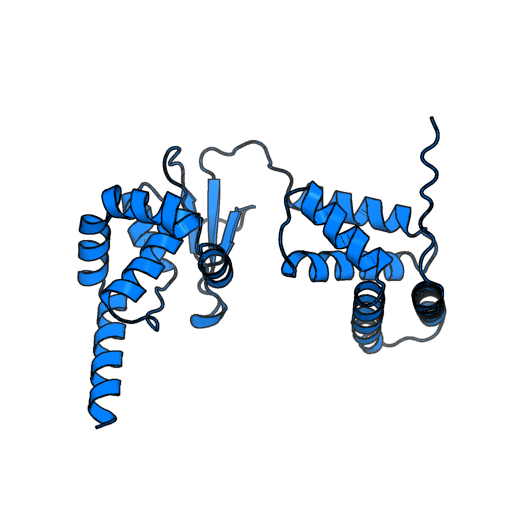 ? -13.699 3.247 10.590 1.00 97.94 220 LEU A CA 1
ATOM 1770 C C . LEU A 1 220 ? -14.609 2.685 11.689 1.00 97.94 220 LEU A C 1
ATOM 1772 O O . LEU A 1 220 ? -14.700 1.474 11.855 1.00 97.94 220 LEU A O 1
ATOM 1776 N N . ARG A 1 221 ? -15.320 3.550 12.423 1.00 97.00 221 ARG A N 1
ATOM 1777 C CA . ARG A 1 221 ? -16.284 3.123 13.452 1.00 97.00 221 ARG A CA 1
ATOM 1778 C C . ARG A 1 221 ? -17.593 2.581 12.881 1.00 97.00 221 ARG A C 1
ATOM 1780 O O . ARG A 1 221 ? -18.293 1.852 13.579 1.00 97.00 221 ARG A O 1
ATOM 1787 N N . ALA A 1 222 ? -17.948 2.973 11.660 1.00 96.38 222 ALA A N 1
ATOM 1788 C CA . ALA A 1 222 ? -19.133 2.481 10.966 1.00 96.38 222 ALA A CA 1
ATOM 1789 C C . ALA A 1 222 ? -18.854 1.207 10.151 1.00 96.38 222 ALA A C 1
ATOM 1791 O O . ALA A 1 222 ? -19.793 0.500 9.791 1.00 96.38 222 ALA A O 1
ATOM 1792 N N . ASP A 1 223 ? -17.588 0.918 9.851 1.00 96.44 223 ASP A N 1
ATOM 1793 C CA . ASP A 1 223 ? -17.194 -0.227 9.042 1.00 96.44 223 ASP A CA 1
ATOM 1794 C C . ASP A 1 223 ? -17.290 -1.547 9.825 1.00 96.44 223 ASP A C 1
ATOM 1796 O O . ASP A 1 223 ? -16.581 -1.781 10.806 1.00 96.44 223 ASP A O 1
ATOM 1800 N N . GLU A 1 224 ? -18.180 -2.434 9.376 1.00 94.25 224 GLU A N 1
ATOM 1801 C CA . GLU A 1 224 ? -18.485 -3.691 10.069 1.00 94.25 224 GLU A CA 1
ATOM 1802 C C . GLU A 1 224 ? -17.279 -4.635 10.150 1.00 94.25 224 GLU A C 1
ATOM 1804 O O . GLU A 1 224 ? -17.062 -5.262 11.188 1.00 94.25 224 GLU A O 1
ATOM 1809 N N . ALA A 1 225 ? -16.482 -4.725 9.078 1.00 92.50 225 ALA A N 1
ATOM 1810 C CA . ALA A 1 225 ? -15.316 -5.605 9.023 1.00 92.50 225 ALA A CA 1
ATOM 1811 C C . ALA A 1 225 ? -14.231 -5.142 10.003 1.00 92.50 225 ALA A C 1
ATOM 1813 O O . ALA A 1 225 ? -13.688 -5.950 10.759 1.00 92.50 225 ALA A O 1
ATOM 1814 N N . THR A 1 226 ? -13.979 -3.833 10.044 1.00 93.69 226 THR A N 1
ATOM 1815 C CA . THR A 1 226 ? -13.052 -3.210 10.995 1.00 93.69 226 THR A CA 1
ATOM 1816 C C . THR A 1 226 ? -13.511 -3.457 12.430 1.00 93.69 226 THR A C 1
ATOM 1818 O O . THR A 1 226 ? -12.760 -3.987 13.249 1.00 93.69 226 THR A O 1
ATOM 1821 N N . MET A 1 227 ? -14.774 -3.160 12.747 1.00 96.06 227 MET A N 1
ATOM 1822 C CA . MET A 1 227 ? -15.292 -3.319 14.108 1.00 96.06 227 MET A CA 1
ATOM 1823 C C . MET A 1 227 ? -15.372 -4.782 14.564 1.00 96.06 227 MET A C 1
ATOM 1825 O O . MET A 1 227 ? -15.218 -5.051 15.757 1.00 96.06 227 MET A O 1
ATOM 1829 N N . ALA A 1 228 ? -15.563 -5.734 13.648 1.00 94.19 228 ALA A N 1
ATOM 1830 C CA . ALA A 1 228 ? -15.493 -7.159 13.963 1.00 94.19 228 ALA A CA 1
ATOM 1831 C C . ALA A 1 228 ? -14.090 -7.568 14.445 1.00 94.19 228 ALA A C 1
ATOM 1833 O O . ALA A 1 228 ? -13.981 -8.228 15.481 1.00 94.19 228 ALA A O 1
ATOM 1834 N N . GLN A 1 229 ? -13.027 -7.111 13.766 1.00 93.38 229 GLN A N 1
ATOM 1835 C CA . GLN A 1 229 ? -11.642 -7.346 14.200 1.00 93.38 229 GLN A CA 1
ATOM 1836 C C . GLN A 1 229 ? -11.376 -6.736 15.583 1.00 93.38 229 GLN A C 1
ATOM 1838 O O . GLN A 1 229 ? -10.835 -7.400 16.467 1.00 93.38 229 GLN A O 1
ATOM 1843 N N . VAL A 1 230 ? -11.825 -5.497 15.813 1.00 93.69 230 VAL A N 1
ATOM 1844 C CA . VAL A 1 230 ? -11.671 -4.810 17.109 1.00 93.69 230 VAL A CA 1
ATOM 1845 C C . VAL A 1 230 ? -12.330 -5.601 18.247 1.00 93.69 230 VAL A C 1
ATOM 1847 O O . VAL A 1 230 ? -11.745 -5.766 19.320 1.00 93.69 230 VAL A O 1
ATOM 1850 N N . GLN A 1 231 ? -13.537 -6.129 18.027 1.00 93.88 231 GLN A N 1
ATOM 1851 C CA . GLN A 1 231 ? -14.244 -6.939 19.025 1.00 93.88 231 GLN A CA 1
ATOM 1852 C C . GLN A 1 231 ? -13.549 -8.276 19.304 1.00 93.88 231 GLN A C 1
ATOM 1854 O O . GLN A 1 231 ? -13.537 -8.737 20.447 1.00 93.88 231 GLN A O 1
ATOM 1859 N N . GLU A 1 232 ? -12.989 -8.916 18.280 1.00 92.69 232 GLU A N 1
ATOM 1860 C CA . GLU A 1 232 ? -12.229 -10.157 18.434 1.00 92.69 232 GLU A CA 1
ATOM 1861 C C . GLU A 1 232 ? -10.941 -9.931 19.234 1.00 92.69 232 GLU A C 1
ATOM 1863 O O . GLU A 1 232 ? -10.661 -10.668 20.185 1.00 92.69 232 GLU A O 1
ATOM 1868 N N . LEU A 1 233 ? -10.216 -8.851 18.936 1.00 90.25 233 LEU A N 1
ATOM 1869 C CA . LEU A 1 233 ? -9.031 -8.447 19.688 1.00 90.25 233 LEU A CA 1
ATOM 1870 C C . LEU A 1 233 ? -9.356 -8.180 21.159 1.00 90.25 233 LEU A C 1
ATOM 1872 O O . LEU A 1 233 ? -8.652 -8.691 22.032 1.00 90.25 233 LEU A O 1
ATOM 1876 N N . ALA A 1 234 ? -10.438 -7.454 21.453 1.00 88.81 234 ALA A N 1
ATOM 1877 C CA . ALA A 1 234 ? -10.874 -7.196 22.827 1.00 88.81 234 ALA A CA 1
ATOM 1878 C C . ALA A 1 234 ? -11.129 -8.500 23.609 1.00 88.81 234 ALA A C 1
ATOM 1880 O O . ALA A 1 234 ? -10.577 -8.685 24.694 1.00 88.81 234 ALA A O 1
ATOM 1881 N N . LYS A 1 235 ? -11.859 -9.454 23.015 1.00 88.56 235 LYS A N 1
ATOM 1882 C CA . LYS A 1 235 ? -12.104 -10.780 23.615 1.00 88.56 235 LYS A CA 1
ATOM 1883 C C . LYS A 1 235 ? -10.804 -11.550 23.854 1.00 88.56 235 LYS A C 1
ATOM 1885 O O . LYS A 1 235 ? -10.636 -12.176 24.896 1.00 88.56 235 LYS A O 1
ATOM 1890 N N . SER A 1 236 ? -9.864 -11.495 22.911 1.00 83.44 236 SER A N 1
ATOM 1891 C CA . SER A 1 236 ? -8.577 -12.192 23.030 1.00 83.44 236 SER A CA 1
ATOM 1892 C C . SER A 1 236 ? -7.688 -11.645 24.156 1.00 83.44 236 SER A C 1
ATOM 1894 O O . SER A 1 236 ? -6.910 -12.398 24.747 1.00 83.44 236 SER A O 1
ATOM 1896 N N . LYS A 1 237 ? -7.812 -10.348 24.472 1.00 81.25 237 LYS A N 1
ATOM 1897 C CA . LYS A 1 237 ? -7.078 -9.682 25.556 1.00 81.25 237 LYS A CA 1
ATOM 1898 C C . LYS A 1 237 ? -7.680 -9.997 26.928 1.00 81.25 237 LYS A C 1
ATOM 1900 O O . LYS A 1 237 ? -6.927 -10.185 27.876 1.00 81.25 237 LYS A O 1
ATOM 1905 N N . GLU A 1 238 ? -9.002 -10.134 27.023 1.00 71.69 238 GLU A N 1
ATOM 1906 C CA . GLU A 1 238 ? -9.697 -10.524 28.262 1.00 71.69 238 GLU A CA 1
ATOM 1907 C C . GLU A 1 238 ? -9.416 -11.976 28.685 1.00 71.69 238 GLU A C 1
ATOM 1909 O O . GLU A 1 238 ? -9.329 -12.260 29.874 1.00 71.69 238 GLU A O 1
ATOM 1914 N N . VAL A 1 239 ? -9.212 -12.894 27.734 1.00 61.97 239 VAL A N 1
ATOM 1915 C CA . VAL A 1 239 ? -8.911 -14.317 28.016 1.00 61.97 239 VAL A CA 1
ATOM 1916 C C . VAL A 1 239 ? -7.474 -14.534 28.528 1.00 61.97 239 VAL A C 1
ATOM 1918 O O . VAL A 1 239 ? -7.144 -15.615 29.013 1.00 61.97 239 VAL A O 1
ATOM 1921 N N . LYS A 1 240 ? -6.601 -13.524 28.430 1.00 55.47 240 LYS A N 1
ATOM 1922 C CA . LYS A 1 240 ? -5.193 -13.589 28.865 1.00 55.47 240 LYS A CA 1
ATOM 1923 C C . LYS A 1 240 ? -4.938 -13.022 30.276 1.00 55.47 240 LYS A C 1
ATOM 1925 O O . LYS A 1 240 ? -3.771 -12.871 30.640 1.00 55.47 240 LYS A O 1
ATOM 1930 N N . LEU A 1 241 ? -5.988 -12.724 31.047 1.00 44.22 241 LEU A N 1
ATOM 1931 C CA . LEU A 1 241 ? -5.939 -12.343 32.471 1.00 44.22 241 LEU A CA 1
ATOM 1932 C C . LEU A 1 241 ? -6.314 -13.525 33.373 1.00 44.22 241 LEU A C 1
ATOM 1934 O O . LEU A 1 241 ? -5.715 -13.619 34.467 1.00 44.22 241 LEU A O 1
#

pLDDT: mean 70.86, std 18.89, range [25.06, 98.0]